Protein AF-A0A2D7A042-F1 (afdb_monomer_lite)

Radius of gyration: 30.58 Å; chains: 1; bounding box: 77×39×87 Å

Secondary structure (DSSP, 8-state):
---------HHHHHHHHHHHHHHHTTS-------EE-----SSS----EEHHHHHHHHHTT----------SHHHHHHHHHHHTT--TT-HHHHHHHHHHHHHH---HHHHHHHHHHTT----HHHHHHHHHHHTS-HHHHHHHHHTT--HHHHHHHTTS-HHHHHHHHHHGGGS---HHHHHHHHHHHHHHHHSTT--HHHHHHHHHHHHHHS-S-HHHHHHHHHHHHHHHH-HHHHHHHHHHHHHHHHT---TTEEEE--TT--S---EEEE--SSHHHHHHHHHHHHHTHHHHHHHHHH-

Sequence (303 aa):
MIQINDVITTQSLHFFDQLACLYKLDKNNSENIYIIPVIIFNNKKYSLYSKESIKKLKTNNHEVMLIKTCTSKRDIIQTFLNEKNIKNDNIYITIKCFKIFFSIINSQQDLMLLLSFFSLKNSIDQLHQLRKICKLDTPLLNYCENKKFSFKQLKQLTFIDKEIIKIYSKELYKFNFSARNFEEIINMSNDLLKRKHFSITQLIQLIKTIQSKTSHDQQMKTTQLKKSLFELSHPTLTKKNNQILSSIKELKISKKININWDKSLENKGINISMNASSIKDIQELIDNLKLNQKNLTNIINQT

Foldseek 3Di:
DDDDPDDDDPLNQVLQQLVVVVVCVVDPDDDRFRWDAWFFDDDPDGDIHGPVRVVVCVVVPGDTDRPDDPNDPLSVVVVVCVNVVPDLPQVLVLLVVLLSCVVSDPDPVSVLSSCVVSVHPSDPVVNVLSVLLNPQDPLVSVLCSVLVPDSVLSSVVSVADPLLSVLCSVCVVQADDRSVLVSLLRVLVRLLCVPPPDHPVNLNVLLVVLSVPDDSDRHSSSVVSSVVSVCSSCVPLVVLVVVLVVLVVVLPADPQWDKADDSVPPDAAIDIDGDDPDPVVVVSVVVSCVSCVVSRVVSSVSD

pLDDT: mean 79.6, std 21.81, range [22.88, 97.25]

Structure (mmCIF, N/CA/C/O backbone):
data_AF-A0A2D7A042-F1
#
_entry.id   AF-A0A2D7A042-F1
#
loop_
_atom_site.group_PDB
_atom_site.id
_atom_site.type_symbol
_atom_site.label_atom_id
_atom_site.label_alt_id
_atom_site.label_comp_id
_atom_site.label_asym_id
_atom_site.label_entity_id
_atom_site.label_seq_id
_atom_site.pdbx_PDB_ins_code
_atom_site.Cartn_x
_atom_site.Cartn_y
_atom_site.Cartn_z
_atom_site.occupancy
_atom_site.B_iso_or_equiv
_atom_site.auth_seq_id
_atom_site.auth_comp_id
_atom_site.auth_asym_id
_atom_site.auth_atom_id
_atom_site.pdbx_PDB_model_num
ATOM 1 N N . MET A 1 1 ? 50.198 -9.682 -36.443 1.00 26.25 1 MET A N 1
ATOM 2 C CA . MET A 1 1 ? 49.238 -8.935 -37.287 1.00 26.25 1 MET A CA 1
ATOM 3 C C . MET A 1 1 ? 47.991 -9.798 -37.421 1.00 26.25 1 MET A C 1
ATOM 5 O O . MET A 1 1 ? 48.057 -10.814 -38.092 1.00 26.25 1 MET A O 1
ATOM 9 N N . ILE A 1 2 ? 46.908 -9.482 -36.711 1.00 22.88 2 ILE A N 1
ATOM 10 C CA . ILE A 1 2 ? 45.634 -10.207 -36.850 1.00 22.88 2 ILE A CA 1
ATOM 11 C C . ILE A 1 2 ? 44.750 -9.352 -37.759 1.00 22.88 2 ILE A C 1
ATOM 13 O O . ILE A 1 2 ? 44.445 -8.210 -37.415 1.00 22.88 2 ILE A O 1
ATOM 17 N N . GLN A 1 3 ? 44.400 -9.871 -38.938 1.00 24.64 3 GLN A N 1
ATOM 18 C CA . GLN A 1 3 ? 43.399 -9.259 -39.811 1.00 24.64 3 GLN A CA 1
ATOM 19 C C . GLN A 1 3 ? 42.027 -9.407 -39.148 1.00 24.64 3 GLN A C 1
ATOM 21 O O . GLN A 1 3 ? 41.538 -10.514 -38.946 1.00 24.64 3 GLN A O 1
ATOM 26 N N . ILE A 1 4 ? 41.428 -8.277 -38.776 1.00 31.20 4 ILE A N 1
ATOM 27 C CA . ILE A 1 4 ? 40.070 -8.216 -38.237 1.00 31.20 4 ILE A CA 1
ATOM 28 C C . ILE A 1 4 ? 39.127 -8.075 -39.432 1.00 31.20 4 ILE A C 1
ATOM 30 O O . ILE A 1 4 ? 38.907 -6.967 -39.915 1.00 31.20 4 ILE A O 1
ATOM 34 N N . ASN A 1 5 ? 38.593 -9.197 -39.906 1.00 29.38 5 ASN A N 1
ATOM 35 C CA . ASN A 1 5 ? 37.512 -9.234 -40.885 1.00 29.38 5 ASN A CA 1
ATOM 36 C C . ASN A 1 5 ? 36.248 -9.727 -40.187 1.00 29.38 5 ASN A C 1
ATOM 38 O O . ASN A 1 5 ? 35.933 -10.902 -40.261 1.00 29.38 5 ASN A O 1
ATOM 42 N N . ASP A 1 6 ? 35.539 -8.826 -39.513 1.00 37.19 6 ASP A N 1
ATOM 43 C CA . ASP A 1 6 ? 34.126 -9.031 -39.200 1.00 37.19 6 ASP A CA 1
ATOM 44 C C . ASP A 1 6 ? 33.403 -7.687 -39.299 1.00 37.19 6 ASP A C 1
ATOM 46 O O . ASP A 1 6 ? 33.738 -6.705 -38.626 1.00 37.19 6 ASP A O 1
ATOM 50 N N . VAL A 1 7 ? 32.430 -7.630 -40.207 1.00 36.62 7 VAL A N 1
ATOM 51 C CA . VAL A 1 7 ? 31.658 -6.427 -40.514 1.00 36.62 7 VAL A CA 1
ATOM 52 C C . VAL A 1 7 ? 30.624 -6.219 -39.412 1.00 36.62 7 VAL A C 1
ATOM 54 O O . VAL A 1 7 ? 29.609 -6.909 -39.340 1.00 36.62 7 VAL A O 1
ATOM 57 N N . ILE A 1 8 ? 30.860 -5.227 -38.552 1.00 39.12 8 ILE A N 1
ATOM 58 C CA . ILE A 1 8 ? 29.826 -4.703 -37.656 1.00 39.12 8 ILE A CA 1
ATOM 59 C C . ILE A 1 8 ? 28.720 -4.114 -38.538 1.00 39.12 8 ILE A C 1
ATOM 61 O O . ILE A 1 8 ? 28.935 -3.125 -39.238 1.00 39.12 8 ILE A O 1
ATOM 65 N N . THR A 1 9 ? 27.532 -4.718 -38.516 1.00 42.78 9 THR A N 1
ATOM 66 C CA . THR A 1 9 ? 26.387 -4.208 -39.281 1.00 42.78 9 THR A CA 1
ATOM 67 C C . THR A 1 9 ? 25.932 -2.844 -38.746 1.00 42.78 9 THR A C 1
ATOM 69 O O . THR A 1 9 ? 26.028 -2.550 -37.551 1.00 42.78 9 THR A O 1
ATOM 72 N N . THR A 1 10 ? 25.385 -1.997 -39.618 1.00 39.69 10 THR A N 1
ATOM 73 C CA . THR A 1 10 ? 24.870 -0.654 -39.282 1.00 39.69 10 THR A CA 1
ATOM 74 C C . THR A 1 10 ? 23.807 -0.685 -38.176 1.00 39.69 10 THR A C 1
ATOM 76 O O . THR A 1 10 ? 23.709 0.240 -37.373 1.00 39.69 10 THR A O 1
ATOM 79 N N . GLN A 1 11 ? 23.048 -1.782 -38.074 1.00 39.78 11 GLN A N 1
ATOM 80 C CA . GLN A 1 11 ? 22.067 -2.003 -37.007 1.00 39.78 11 GLN A CA 1
ATOM 81 C C . GLN A 1 11 ? 22.717 -2.222 -35.633 1.00 39.78 11 GLN A C 1
ATOM 83 O O . GLN A 1 11 ? 22.164 -1.790 -34.621 1.00 39.78 11 GLN A O 1
ATOM 88 N N . SER A 1 12 ? 23.885 -2.868 -35.582 1.00 41.50 12 SER A N 1
ATOM 89 C CA . SER A 1 12 ? 24.656 -3.026 -34.347 1.00 41.50 12 SER A CA 1
ATOM 90 C C . SER A 1 12 ? 25.227 -1.686 -33.877 1.00 41.50 12 SER A C 1
ATOM 92 O O . SER A 1 12 ? 25.197 -1.410 -32.685 1.00 41.50 12 SER A O 1
ATOM 94 N N . LEU A 1 13 ? 25.668 -0.816 -34.795 1.00 42.78 13 LEU A N 1
ATOM 95 C CA . LEU A 1 13 ? 26.141 0.540 -34.472 1.00 42.78 13 LEU A CA 1
ATOM 96 C C . LEU A 1 13 ? 25.039 1.414 -33.852 1.00 42.78 13 LEU A C 1
ATOM 98 O O . LEU A 1 13 ? 25.250 1.985 -32.790 1.00 42.78 13 LEU A O 1
ATOM 102 N N . HIS A 1 14 ? 23.833 1.428 -34.425 1.00 45.66 14 HIS A N 1
ATOM 103 C CA . HIS A 1 14 ? 22.702 2.169 -33.846 1.00 45.66 14 HIS A CA 1
ATOM 104 C C . HIS A 1 14 ? 22.299 1.647 -32.450 1.00 45.66 14 HIS A C 1
ATOM 106 O O . HIS A 1 14 ? 21.921 2.413 -31.565 1.00 45.66 14 HIS A O 1
ATOM 112 N N . PHE A 1 15 ? 22.398 0.332 -32.223 1.00 47.53 15 PHE A N 1
ATOM 113 C CA . PHE A 1 15 ? 22.201 -0.282 -30.905 1.00 47.53 15 PHE A CA 1
ATOM 114 C C . PHE A 1 15 ? 23.259 0.194 -29.890 1.00 47.53 15 PHE A C 1
ATOM 116 O O . PHE A 1 15 ? 22.923 0.492 -28.742 1.00 47.53 15 PHE A O 1
ATOM 123 N N . PHE A 1 16 ? 24.521 0.326 -30.316 1.00 49.75 16 PHE A N 1
ATOM 124 C CA . PHE A 1 16 ? 25.602 0.889 -29.502 1.00 49.75 16 PHE A CA 1
ATOM 125 C C . PHE A 1 16 ? 25.391 2.368 -29.170 1.00 49.75 16 PHE A C 1
ATOM 127 O O . PHE A 1 16 ? 25.656 2.760 -28.038 1.00 49.75 16 PHE A O 1
ATOM 134 N N . ASP A 1 17 ? 24.852 3.169 -30.088 1.00 46.59 17 ASP A N 1
ATOM 135 C CA . ASP A 1 17 ? 24.555 4.590 -29.849 1.00 46.59 17 ASP A CA 1
ATOM 136 C C . ASP A 1 17 ? 23.503 4.760 -28.752 1.00 46.59 17 ASP A C 1
ATOM 138 O O . ASP A 1 17 ? 23.654 5.564 -27.828 1.00 46.59 17 ASP A O 1
ATOM 142 N N . GLN A 1 18 ? 22.469 3.919 -28.796 1.00 50.72 18 GLN A N 1
ATOM 143 C CA . GLN A 1 18 ? 21.422 3.896 -27.783 1.00 50.72 18 GLN A CA 1
ATOM 144 C C . GLN A 1 18 ? 21.931 3.375 -26.431 1.00 50.72 18 GLN A C 1
ATOM 146 O O . GLN A 1 18 ? 21.510 3.889 -25.394 1.00 50.72 18 GLN A O 1
ATOM 151 N N . LEU A 1 19 ? 22.862 2.409 -26.419 1.00 50.41 19 LEU A N 1
ATOM 152 C CA . LEU A 1 19 ? 23.535 1.957 -25.196 1.00 50.41 19 LEU A CA 1
ATOM 153 C C . LEU A 1 19 ? 24.532 2.996 -24.643 1.00 50.41 19 LEU A C 1
ATOM 155 O O . LEU A 1 19 ? 24.680 3.124 -23.429 1.00 50.41 19 LEU A O 1
ATOM 159 N N . ALA A 1 20 ? 25.203 3.767 -25.498 1.00 47.44 20 ALA A N 1
ATOM 160 C CA . ALA A 1 20 ? 26.167 4.794 -25.106 1.00 47.44 20 ALA A CA 1
ATOM 161 C C . ALA A 1 20 ? 25.497 5.996 -24.422 1.00 47.44 20 ALA A C 1
ATOM 163 O O . ALA A 1 20 ? 26.027 6.526 -23.442 1.00 47.44 20 ALA A O 1
ATOM 164 N N . CYS A 1 21 ? 24.286 6.369 -24.852 1.00 43.72 21 CYS A N 1
ATOM 165 C CA . CYS A 1 21 ? 23.444 7.340 -24.144 1.00 43.72 21 CYS A CA 1
ATOM 166 C C . CYS A 1 21 ? 23.184 6.954 -22.674 1.00 43.72 21 CYS A C 1
ATOM 168 O O . CYS A 1 21 ? 22.997 7.832 -21.833 1.00 43.72 21 CYS A O 1
ATOM 170 N N . LEU A 1 22 ? 23.234 5.664 -22.331 1.00 45.00 22 LEU A N 1
ATOM 171 C CA . LEU A 1 22 ? 23.023 5.167 -20.966 1.00 45.00 22 LEU A CA 1
ATOM 172 C C . LEU A 1 22 ? 24.194 5.455 -20.038 1.00 45.00 22 LEU A C 1
ATOM 174 O O . LEU A 1 22 ? 23.993 5.640 -18.842 1.00 45.00 22 LEU A O 1
ATOM 178 N N . TYR A 1 23 ? 25.410 5.512 -20.582 1.00 44.06 23 TYR A N 1
ATOM 179 C CA . TYR A 1 23 ? 26.611 5.852 -19.820 1.00 44.06 23 TYR A CA 1
ATOM 180 C C . TYR A 1 23 ? 26.618 7.323 -19.381 1.00 44.06 23 TYR A C 1
ATOM 182 O O . TYR A 1 23 ? 27.239 7.660 -18.376 1.00 44.06 23 TYR A O 1
ATOM 190 N N . LYS A 1 24 ? 25.899 8.192 -20.106 1.00 40.34 24 LYS A N 1
ATOM 191 C CA . LYS A 1 24 ? 25.771 9.623 -19.792 1.00 40.34 24 LYS A CA 1
ATOM 192 C C . LYS A 1 24 ? 24.722 9.937 -18.726 1.00 40.34 24 LYS A C 1
ATOM 194 O O . LYS A 1 24 ? 24.796 10.993 -18.113 1.00 40.34 24 LYS A O 1
ATOM 199 N N . LEU A 1 25 ? 23.771 9.039 -18.460 1.00 37.03 25 LEU A N 1
ATOM 200 C CA . LEU A 1 25 ? 22.719 9.279 -17.461 1.00 37.03 25 LEU A CA 1
ATOM 201 C C . LEU A 1 25 ? 23.217 9.247 -16.005 1.00 37.03 25 LEU A C 1
ATOM 203 O O . LEU A 1 25 ? 22.451 9.596 -15.113 1.00 37.03 25 LEU A O 1
ATOM 207 N N . ASP A 1 26 ? 24.483 8.889 -15.768 1.00 36.19 26 ASP A N 1
ATOM 208 C CA . ASP A 1 26 ? 25.103 8.884 -14.433 1.00 36.19 26 ASP A CA 1
ATOM 209 C C . ASP A 1 26 ? 26.173 9.981 -14.248 1.00 36.19 26 ASP A C 1
ATOM 211 O O . ASP A 1 26 ? 26.771 10.107 -13.181 1.00 36.19 26 ASP A O 1
ATOM 215 N N . LYS A 1 27 ? 26.433 10.811 -15.273 1.00 34.56 27 LYS A N 1
ATOM 216 C CA . LYS A 1 27 ? 27.323 11.978 -15.166 1.00 34.56 27 LYS A CA 1
ATOM 217 C C . LYS A 1 27 ? 26.835 13.123 -16.048 1.00 34.56 27 LYS A C 1
ATOM 219 O O . LYS A 1 27 ? 26.900 13.043 -17.270 1.00 34.56 27 LYS A O 1
ATOM 224 N N . ASN A 1 28 ? 26.435 14.222 -15.409 1.00 36.62 28 ASN A N 1
ATOM 225 C CA . ASN A 1 28 ? 26.369 15.538 -16.039 1.00 36.62 28 ASN A CA 1
ATOM 226 C C . ASN A 1 28 ? 27.728 15.839 -16.687 1.00 36.62 28 ASN A C 1
ATOM 228 O O . ASN A 1 28 ? 28.678 16.121 -15.964 1.00 36.62 28 ASN A O 1
ATOM 232 N N . ASN A 1 29 ? 27.833 15.692 -18.011 1.00 33.50 29 ASN A N 1
ATOM 233 C CA . ASN A 1 29 ? 28.616 16.540 -18.911 1.00 33.50 29 ASN A CA 1
ATOM 234 C C . ASN A 1 29 ? 28.493 16.075 -20.373 1.00 33.50 29 ASN A C 1
ATOM 236 O O . ASN A 1 29 ? 28.229 14.915 -20.688 1.00 33.50 29 ASN A O 1
ATOM 240 N N . SER A 1 30 ? 28.629 17.067 -21.243 1.00 37.28 30 SER A N 1
ATOM 241 C CA . SER A 1 30 ? 28.483 17.090 -22.694 1.00 37.28 30 SER A CA 1
ATOM 242 C C . SER A 1 30 ? 29.477 16.210 -23.468 1.00 37.28 30 SER A C 1
ATOM 244 O O . SER A 1 30 ? 30.462 15.728 -22.926 1.00 37.28 30 SER A O 1
ATOM 246 N N . GLU A 1 31 ? 29.192 16.094 -24.772 1.00 36.12 31 GLU A N 1
ATOM 247 C CA . GLU A 1 31 ? 29.977 15.505 -25.877 1.00 36.12 31 GLU A CA 1
ATOM 248 C C . GLU A 1 31 ? 29.636 14.064 -26.273 1.00 36.12 31 GLU A C 1
ATOM 250 O O . GLU A 1 31 ? 29.681 13.115 -25.493 1.00 36.12 31 GLU A O 1
ATOM 255 N N . ASN A 1 32 ? 29.161 13.925 -27.516 1.00 33.38 32 ASN A N 1
ATOM 256 C CA . ASN A 1 32 ? 28.742 12.685 -28.168 1.00 33.38 32 ASN A CA 1
ATOM 257 C C . ASN A 1 32 ? 29.929 11.743 -28.340 1.00 33.38 32 ASN A C 1
ATOM 259 O O . ASN A 1 32 ? 30.871 12.053 -29.051 1.00 33.38 32 ASN A O 1
ATOM 263 N N . ILE A 1 33 ? 29.858 10.593 -27.675 1.00 33.38 33 ILE A N 1
ATOM 264 C CA . ILE A 1 33 ? 30.936 9.616 -27.595 1.00 33.38 33 ILE A CA 1
ATOM 265 C C . ILE A 1 33 ? 30.313 8.241 -27.875 1.00 33.38 33 ILE A C 1
ATOM 267 O O . ILE A 1 33 ? 29.506 7.739 -27.095 1.00 33.38 33 ILE A O 1
ATOM 271 N N . TYR A 1 34 ? 30.673 7.658 -29.017 1.00 34.12 34 TYR A N 1
ATOM 272 C CA . TYR A 1 34 ? 30.182 6.376 -29.539 1.00 34.12 34 TYR A CA 1
ATOM 273 C C . TYR A 1 34 ? 30.877 5.188 -28.854 1.00 34.12 34 TYR A C 1
ATOM 275 O O . TYR A 1 34 ? 32.026 4.914 -29.191 1.00 34.12 34 TYR A O 1
ATOM 283 N N . ILE A 1 35 ? 30.243 4.474 -27.916 1.00 35.03 35 ILE A N 1
ATOM 284 C CA . ILE A 1 35 ? 30.867 3.342 -27.190 1.00 35.03 35 ILE A CA 1
ATOM 285 C C . ILE A 1 35 ? 30.900 2.076 -28.064 1.00 35.03 35 ILE A C 1
ATOM 287 O O . ILE A 1 35 ? 29.856 1.536 -28.408 1.00 35.03 35 ILE A O 1
ATOM 291 N N . ILE A 1 36 ? 32.098 1.574 -28.384 1.00 39.78 36 ILE A N 1
ATOM 292 C CA . ILE A 1 36 ? 32.328 0.242 -28.972 1.00 39.78 36 ILE A CA 1
ATOM 293 C C . ILE A 1 36 ? 33.134 -0.535 -27.930 1.00 39.78 36 ILE A C 1
ATOM 295 O O . ILE A 1 36 ? 34.203 -0.056 -27.559 1.00 39.78 36 ILE A O 1
ATOM 299 N N . PRO A 1 37 ? 32.703 -1.715 -27.456 1.00 41.75 37 PRO A N 1
ATOM 300 C CA . PRO A 1 37 ? 33.484 -2.467 -26.490 1.00 41.75 37 PRO A CA 1
ATOM 301 C C . PRO A 1 37 ? 34.841 -2.818 -27.104 1.00 41.75 37 PRO A C 1
ATOM 303 O O . PRO A 1 37 ? 34.947 -3.626 -28.023 1.00 41.75 37 PRO A O 1
ATOM 306 N N . VAL A 1 38 ? 35.885 -2.179 -26.594 1.00 45.00 38 VAL A N 1
ATOM 307 C CA . VAL A 1 38 ? 37.275 -2.524 -26.854 1.00 45.00 38 VAL A CA 1
ATOM 308 C C . VAL A 1 38 ? 37.938 -2.624 -25.502 1.00 45.00 38 VAL A C 1
ATOM 310 O O . VAL A 1 38 ? 37.847 -1.704 -24.698 1.00 45.00 38 VAL A O 1
ATOM 313 N N . ILE A 1 39 ? 38.553 -3.770 -25.246 1.00 43.03 39 ILE A N 1
ATOM 314 C CA . ILE A 1 39 ? 39.238 -4.055 -23.992 1.00 43.03 39 ILE A CA 1
ATOM 315 C C . ILE A 1 39 ? 40.707 -3.648 -24.173 1.00 43.03 39 ILE A C 1
ATOM 317 O O . ILE A 1 39 ? 41.273 -3.832 -25.247 1.00 43.03 39 ILE A O 1
ATOM 321 N N . ILE A 1 40 ? 41.319 -3.032 -23.162 1.00 39.34 40 ILE A N 1
ATOM 322 C CA . ILE A 1 40 ? 42.734 -2.631 -23.196 1.00 39.34 40 ILE A CA 1
ATOM 323 C C . ILE A 1 40 ? 43.429 -3.236 -21.989 1.00 39.34 40 ILE A C 1
ATOM 325 O O . ILE A 1 40 ? 42.920 -3.155 -20.872 1.00 39.34 40 ILE A O 1
ATOM 329 N N . PHE A 1 41 ? 44.589 -3.847 -22.220 1.00 33.12 41 PHE A N 1
ATOM 330 C CA . PHE A 1 41 ? 45.385 -4.479 -21.182 1.00 33.12 41 PHE A CA 1
ATOM 331 C C . PHE A 1 41 ? 46.541 -3.559 -20.786 1.00 33.12 41 PHE A C 1
ATOM 333 O O . PHE A 1 41 ? 47.564 -3.503 -21.455 1.00 33.12 41 PHE A O 1
ATOM 340 N N . ASN A 1 42 ? 46.377 -2.834 -19.681 1.00 34.47 42 ASN A N 1
ATOM 341 C CA . ASN A 1 42 ? 47.498 -2.485 -18.813 1.00 34.47 42 ASN A CA 1
ATOM 342 C C . ASN A 1 42 ? 46.947 -2.170 -17.412 1.00 34.47 42 ASN A C 1
ATOM 344 O O . ASN A 1 42 ? 46.114 -1.282 -17.257 1.00 34.47 42 ASN A O 1
ATOM 348 N N . ASN A 1 43 ? 47.378 -2.928 -16.397 1.00 36.19 43 ASN A N 1
ATOM 349 C CA . ASN A 1 43 ? 46.994 -2.821 -14.973 1.00 36.19 43 ASN A CA 1
ATOM 350 C C . ASN A 1 43 ? 45.624 -3.382 -14.519 1.00 36.19 43 ASN A C 1
ATOM 352 O O . ASN A 1 43 ? 44.937 -2.756 -13.711 1.00 36.19 43 ASN A O 1
ATOM 356 N N . LYS A 1 44 ? 45.258 -4.607 -14.937 1.00 36.91 44 LYS A N 1
ATOM 357 C CA . LYS A 1 44 ? 44.206 -5.454 -14.305 1.00 36.91 44 LYS A CA 1
ATOM 358 C C . LYS A 1 44 ? 42.824 -4.791 -14.078 1.00 36.91 44 LYS A C 1
ATOM 360 O O . LYS A 1 44 ? 42.061 -5.247 -13.227 1.00 36.91 44 LYS A O 1
ATOM 365 N N . LYS A 1 45 ? 42.4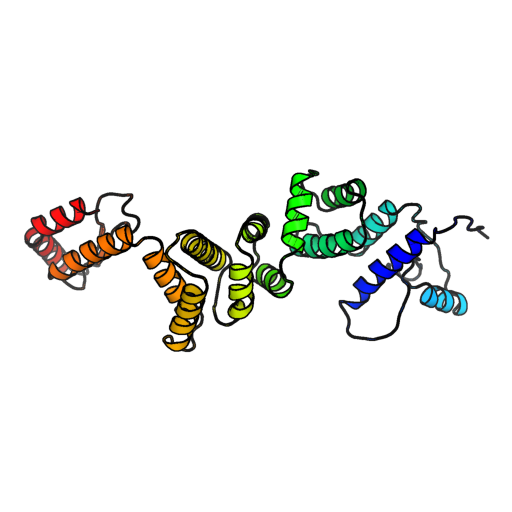72 -3.740 -14.824 1.00 39.25 45 LYS A N 1
ATOM 366 C CA . LYS A 1 45 ? 41.147 -3.097 -14.789 1.00 39.25 45 LYS A CA 1
ATOM 367 C C . LYS A 1 45 ? 40.501 -3.128 -16.170 1.00 39.25 45 LYS A C 1
ATOM 369 O O . LYS A 1 45 ? 41.171 -2.924 -17.175 1.00 39.25 45 LYS A O 1
ATOM 374 N N . TYR A 1 46 ? 39.197 -3.393 -16.185 1.00 48.75 46 TYR A N 1
ATOM 375 C CA . TYR A 1 46 ? 38.356 -3.480 -17.377 1.00 48.75 46 TYR A CA 1
ATOM 376 C C . TYR A 1 46 ? 37.664 -2.130 -17.617 1.00 48.75 46 TYR A C 1
ATOM 378 O O . TYR A 1 46 ? 37.143 -1.541 -16.668 1.00 48.75 46 TYR A O 1
ATOM 386 N N . SER A 1 47 ? 37.639 -1.644 -18.859 1.00 46.16 47 SER A N 1
ATOM 387 C CA . SER A 1 47 ? 36.958 -0.393 -19.220 1.00 46.16 47 SER A CA 1
ATOM 388 C C . SER A 1 47 ? 36.391 -0.443 -20.641 1.00 46.16 47 SER A C 1
ATOM 390 O O . SER A 1 47 ? 37.084 -0.848 -21.572 1.00 46.16 47 SER A O 1
ATOM 392 N N . LEU A 1 48 ? 35.140 0.003 -20.811 1.00 50.16 48 LEU A N 1
ATOM 393 C CA . LEU A 1 48 ? 34.538 0.303 -22.115 1.00 50.16 48 LEU A CA 1
ATOM 394 C C . LEU A 1 48 ? 35.084 1.610 -22.684 1.00 50.16 48 LEU A C 1
ATOM 396 O O . LEU A 1 48 ? 35.111 2.633 -21.997 1.00 50.16 48 LEU A O 1
ATOM 400 N N . TYR A 1 49 ? 35.436 1.597 -23.967 1.00 50.78 49 TYR A N 1
ATOM 401 C CA . TYR A 1 49 ? 35.916 2.773 -24.682 1.00 50.78 49 TYR A CA 1
ATOM 402 C C . TYR A 1 49 ? 34.995 3.147 -25.835 1.00 50.78 49 TYR A C 1
ATOM 404 O O . TYR A 1 49 ? 34.201 2.357 -26.334 1.00 50.78 49 TYR A O 1
ATOM 412 N N . SER A 1 50 ? 35.101 4.392 -26.273 1.00 51.81 50 SER A N 1
ATOM 413 C CA . SER A 1 50 ? 34.448 4.841 -27.492 1.00 51.81 50 SER A CA 1
ATOM 414 C C . SER A 1 50 ? 35.315 4.660 -28.726 1.00 51.81 50 SER A C 1
ATOM 416 O O . SER A 1 50 ? 36.536 4.580 -28.605 1.00 51.81 50 SER A O 1
ATOM 418 N N . LYS A 1 51 ? 34.718 4.670 -29.926 1.00 48.75 51 LYS A N 1
ATOM 419 C CA . LYS A 1 51 ? 35.442 4.649 -31.212 1.00 48.75 51 LYS A CA 1
ATOM 420 C C . LYS A 1 51 ? 36.515 5.741 -31.285 1.00 48.75 51 LYS A C 1
ATOM 422 O O . LYS A 1 51 ? 37.602 5.508 -31.810 1.00 48.75 51 LYS A O 1
ATOM 427 N N . GLU A 1 52 ? 36.235 6.916 -30.730 1.00 50.12 52 GLU A N 1
ATOM 428 C CA . GLU A 1 52 ? 37.176 8.039 -30.670 1.00 50.12 52 GLU A CA 1
ATOM 429 C C . GLU A 1 52 ? 38.251 7.842 -29.601 1.00 50.12 52 GLU A C 1
ATOM 431 O O . GLU A 1 52 ? 39.426 8.107 -29.850 1.00 50.12 52 GLU A O 1
ATOM 436 N N . SER A 1 53 ? 37.881 7.300 -28.440 1.00 51.34 53 SER A N 1
ATOM 437 C CA . SER A 1 53 ? 38.834 6.921 -27.395 1.00 51.34 53 SER A CA 1
ATOM 438 C C . SER A 1 53 ? 39.810 5.858 -27.905 1.00 51.34 53 SER A C 1
ATOM 440 O O . SER A 1 53 ? 40.999 5.957 -27.640 1.00 51.34 53 SER A O 1
ATOM 442 N N . ILE A 1 54 ? 39.345 4.898 -28.710 1.00 54.00 54 ILE A N 1
ATOM 443 C CA . ILE A 1 54 ? 40.181 3.866 -29.341 1.00 54.00 54 ILE A CA 1
ATOM 444 C C . ILE A 1 54 ? 41.168 4.484 -30.336 1.00 54.00 54 ILE A C 1
ATOM 446 O O . ILE A 1 54 ? 42.330 4.082 -30.362 1.00 54.00 54 ILE A O 1
ATOM 450 N N . LYS A 1 55 ? 40.747 5.481 -31.131 1.00 54.69 55 LYS A N 1
ATOM 451 C CA . LYS A 1 55 ? 41.664 6.228 -32.010 1.00 54.69 55 LYS A CA 1
ATOM 452 C C . LYS A 1 55 ? 42.753 6.939 -31.198 1.00 54.69 55 LYS A C 1
ATOM 454 O O . LYS A 1 55 ? 43.920 6.798 -31.539 1.00 54.69 55 LYS A O 1
ATOM 459 N N . LYS A 1 56 ? 42.384 7.613 -30.099 1.00 52.88 56 LYS A N 1
ATOM 460 C CA . LYS A 1 56 ? 43.332 8.276 -29.178 1.00 52.88 56 LYS A CA 1
ATOM 461 C C . LYS A 1 56 ? 44.263 7.292 -28.447 1.00 52.88 56 LYS A C 1
ATOM 463 O O . LYS A 1 56 ? 45.404 7.617 -28.146 1.00 52.88 56 LYS A O 1
ATOM 468 N N . LEU A 1 57 ? 43.798 6.076 -28.165 1.00 53.78 57 LEU A N 1
ATOM 469 C CA . LEU A 1 57 ? 44.603 5.033 -27.517 1.00 53.78 57 LEU A CA 1
ATOM 470 C C . LEU A 1 57 ? 45.613 4.412 -28.490 1.00 53.78 57 LEU A C 1
ATOM 472 O O . LEU A 1 57 ? 46.751 4.161 -28.099 1.00 53.78 57 LEU A O 1
ATOM 476 N N . LYS A 1 58 ? 45.239 4.261 -29.769 1.00 53.81 58 LYS A N 1
ATOM 477 C CA . LYS A 1 58 ? 46.160 3.854 -30.843 1.00 53.81 58 LYS A CA 1
ATOM 478 C C . LYS A 1 58 ? 47.248 4.895 -31.119 1.00 53.81 58 LYS A C 1
ATOM 480 O O . LYS A 1 58 ? 48.369 4.506 -31.413 1.00 53.81 58 LYS A O 1
ATOM 485 N N . THR A 1 59 ? 46.944 6.193 -31.015 1.00 55.62 59 THR A N 1
ATOM 486 C CA . THR A 1 59 ? 47.948 7.259 -31.207 1.00 55.62 59 THR A CA 1
ATOM 487 C C . THR A 1 59 ? 48.964 7.344 -30.068 1.00 55.62 59 THR A C 1
ATOM 489 O O . THR A 1 59 ? 50.064 7.832 -30.284 1.00 55.62 59 THR A O 1
ATOM 492 N N . ASN A 1 60 ? 48.626 6.839 -28.878 1.00 52.66 60 ASN A N 1
ATOM 493 C CA . ASN A 1 60 ? 49.490 6.879 -27.694 1.00 52.66 60 ASN A CA 1
ATOM 494 C C . ASN A 1 60 ? 50.304 5.583 -27.482 1.00 52.66 60 ASN A C 1
ATOM 496 O O . ASN A 1 60 ? 50.765 5.338 -26.371 1.00 52.66 60 ASN A O 1
ATOM 500 N N . ASN A 1 61 ? 50.469 4.736 -28.509 1.00 53.50 61 ASN A N 1
ATOM 501 C CA . ASN A 1 61 ? 51.192 3.453 -28.433 1.00 53.50 61 ASN A CA 1
ATOM 502 C C . ASN A 1 61 ? 50.706 2.493 -27.326 1.00 53.50 61 ASN A C 1
ATOM 504 O O . ASN A 1 61 ? 51.460 1.641 -26.859 1.00 53.50 61 ASN A O 1
ATOM 508 N N . HIS A 1 62 ? 49.441 2.579 -26.907 1.00 48.69 62 HIS A N 1
ATOM 509 C CA . HIS A 1 62 ? 48.879 1.557 -26.028 1.00 48.69 62 HIS A CA 1
ATOM 510 C C . HIS A 1 62 ? 48.551 0.299 -26.837 1.00 48.69 62 HIS A C 1
ATOM 512 O O . HIS A 1 62 ? 47.850 0.370 -27.849 1.00 48.69 62 HIS A O 1
ATOM 518 N N . GLU A 1 63 ? 49.022 -0.863 -26.380 1.00 42.69 63 GLU A N 1
ATOM 519 C CA . GLU A 1 63 ? 48.605 -2.149 -26.934 1.00 42.69 63 GLU A CA 1
ATOM 520 C C . GLU A 1 63 ? 47.117 -2.375 -26.647 1.00 42.69 63 GLU A C 1
ATOM 522 O O . GLU A 1 63 ? 46.673 -2.546 -25.510 1.00 42.69 63 GLU A O 1
ATOM 527 N N . VAL A 1 64 ? 46.318 -2.337 -27.709 1.00 45.72 64 VAL A N 1
ATOM 528 C CA . VAL A 1 64 ? 44.878 -2.575 -27.653 1.00 45.72 64 VAL A CA 1
ATOM 529 C C . VAL A 1 64 ? 44.623 -4.003 -28.122 1.00 45.72 64 VAL A C 1
ATOM 531 O O . VAL A 1 64 ? 44.733 -4.293 -29.313 1.00 45.72 64 VAL A O 1
ATOM 534 N N . MET A 1 65 ? 44.265 -4.895 -27.197 1.00 40.59 65 MET A N 1
ATOM 535 C CA . MET A 1 65 ? 43.891 -6.272 -27.517 1.00 40.59 65 MET A CA 1
ATOM 536 C C . MET A 1 65 ? 42.370 -6.404 -27.534 1.00 40.59 65 MET A C 1
ATOM 538 O O . MET A 1 65 ? 41.705 -6.274 -26.510 1.00 40.59 65 MET A O 1
ATOM 542 N N . LEU A 1 66 ? 41.795 -6.700 -28.698 1.00 47.53 66 LEU A N 1
ATOM 543 C CA . LEU A 1 66 ? 40.364 -6.965 -28.800 1.00 47.53 66 LEU A CA 1
ATOM 544 C C . LEU A 1 66 ? 40.064 -8.350 -28.200 1.00 47.53 66 LEU A C 1
ATOM 546 O O . LEU A 1 66 ? 40.191 -9.361 -28.877 1.00 47.53 66 LEU A O 1
ATOM 550 N N . ILE A 1 67 ? 39.714 -8.402 -26.911 1.00 44.72 67 ILE A N 1
ATOM 551 C CA . ILE A 1 67 ? 39.553 -9.679 -26.186 1.00 44.72 67 ILE A CA 1
ATOM 552 C C . ILE A 1 67 ? 38.269 -10.423 -26.592 1.00 44.72 67 ILE A C 1
ATOM 554 O O . ILE A 1 67 ? 38.206 -11.645 -26.470 1.00 44.72 67 ILE A O 1
ATOM 558 N N . LYS A 1 68 ? 37.237 -9.729 -27.094 1.00 48.72 68 LYS A N 1
ATOM 559 C CA . LYS A 1 68 ? 35.996 -10.389 -27.515 1.00 48.72 68 LYS A CA 1
ATOM 560 C C . LYS A 1 68 ? 35.302 -9.643 -28.650 1.00 48.72 68 LYS A C 1
ATOM 562 O O . LYS A 1 68 ? 34.818 -8.528 -28.458 1.00 48.72 68 LYS A O 1
ATOM 567 N N . THR A 1 69 ? 35.216 -10.268 -29.821 1.00 51.78 69 THR A N 1
ATOM 568 C 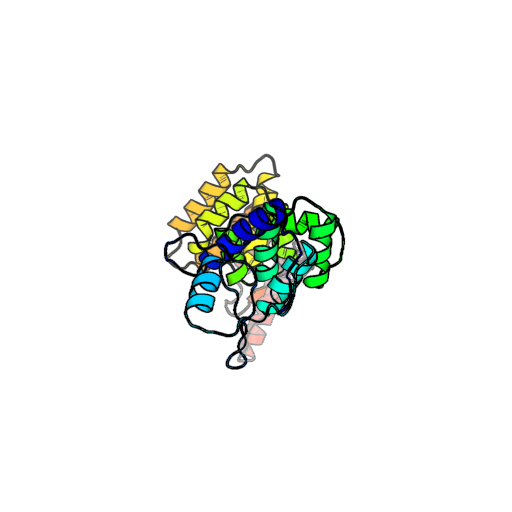CA . THR A 1 69 ? 34.268 -9.858 -30.857 1.00 51.78 69 THR A CA 1
ATOM 569 C C . THR A 1 69 ? 32.864 -10.211 -30.372 1.00 51.78 69 THR A C 1
ATOM 571 O O . THR A 1 69 ? 32.547 -11.366 -30.099 1.00 51.78 69 THR A O 1
ATOM 574 N N . CYS A 1 70 ? 32.013 -9.203 -30.194 1.00 57.25 70 CYS A N 1
ATOM 575 C CA . CYS A 1 70 ? 30.588 -9.449 -30.012 1.00 57.25 70 CYS A CA 1
ATOM 576 C C . CYS A 1 70 ? 29.984 -9.629 -31.405 1.00 57.25 70 CYS A C 1
ATOM 578 O O . CYS A 1 70 ? 29.797 -8.648 -32.122 1.00 57.25 70 CYS A O 1
ATOM 580 N N . THR A 1 71 ? 29.731 -10.873 -31.803 1.00 56.47 71 THR A N 1
ATOM 581 C CA . THR A 1 71 ? 29.201 -11.203 -33.136 1.00 56.47 71 THR A CA 1
ATOM 582 C C . THR A 1 71 ? 27.675 -11.131 -33.180 1.00 56.47 71 THR A C 1
ATOM 584 O O . THR A 1 71 ? 27.088 -11.033 -34.255 1.00 56.47 71 THR A O 1
ATOM 587 N N . SER A 1 72 ? 27.016 -11.102 -32.017 1.00 64.38 72 SER A N 1
ATOM 588 C CA . SER A 1 72 ? 25.561 -10.998 -31.902 1.00 64.38 72 SER A CA 1
ATOM 589 C C . SER A 1 72 ? 25.106 -9.923 -30.906 1.00 64.38 72 SER A C 1
ATOM 591 O O . SER A 1 72 ? 25.815 -9.568 -29.962 1.00 64.38 72 SER A O 1
ATOM 593 N N . LYS A 1 73 ? 23.861 -9.436 -31.061 1.00 65.56 73 LYS A N 1
ATOM 594 C CA . LYS A 1 73 ? 23.201 -8.555 -30.071 1.00 65.56 73 LYS A CA 1
ATOM 595 C C . LYS A 1 73 ? 23.202 -9.174 -28.669 1.00 65.56 73 LYS A C 1
ATOM 597 O O . LYS A 1 73 ? 23.385 -8.467 -27.681 1.00 65.56 73 LYS A O 1
ATOM 602 N N . ARG A 1 74 ? 23.057 -10.499 -28.594 1.00 67.38 74 ARG A N 1
ATOM 603 C CA . ARG A 1 74 ? 23.126 -11.282 -27.357 1.00 67.38 74 ARG A CA 1
ATOM 604 C C . ARG A 1 74 ? 24.481 -11.144 -26.661 1.00 67.38 74 ARG A C 1
ATOM 606 O O . ARG A 1 74 ? 24.501 -10.903 -25.456 1.00 67.38 74 ARG A O 1
ATOM 613 N N . ASP A 1 75 ? 25.587 -11.236 -27.398 1.00 65.94 75 ASP A N 1
ATOM 614 C CA . ASP A 1 75 ? 26.934 -11.106 -26.823 1.00 65.94 75 ASP A CA 1
ATOM 615 C C . ASP A 1 75 ? 27.176 -9.714 -26.250 1.00 65.94 75 ASP A C 1
ATOM 617 O O . ASP A 1 75 ? 27.799 -9.578 -25.196 1.00 65.94 75 ASP A O 1
ATOM 621 N N . ILE A 1 76 ? 26.639 -8.683 -26.908 1.00 68.38 76 ILE A N 1
ATOM 622 C CA . ILE A 1 76 ? 26.739 -7.296 -26.443 1.00 68.38 76 ILE A CA 1
ATOM 623 C C . ILE A 1 76 ? 25.990 -7.130 -25.121 1.00 68.38 76 ILE A C 1
ATOM 625 O O . ILE A 1 76 ? 26.549 -6.618 -24.152 1.00 68.38 76 ILE A O 1
ATOM 629 N N . ILE A 1 77 ? 24.742 -7.600 -25.067 1.00 69.50 77 ILE A N 1
ATOM 630 C CA . ILE A 1 77 ? 23.905 -7.556 -23.863 1.00 69.50 77 ILE A CA 1
ATOM 631 C C . ILE A 1 77 ? 24.597 -8.283 -22.706 1.00 69.50 77 ILE A C 1
ATOM 633 O O . ILE A 1 77 ? 24.724 -7.730 -21.617 1.00 69.50 77 ILE A O 1
ATOM 637 N N . GLN A 1 78 ? 25.083 -9.501 -22.944 1.00 69.94 78 GLN A N 1
ATOM 638 C CA . GLN A 1 78 ? 25.739 -10.302 -21.914 1.00 69.94 78 GLN A CA 1
ATOM 639 C C . GLN A 1 78 ? 27.040 -9.651 -21.429 1.00 69.94 78 GLN A C 1
ATOM 641 O O . GLN A 1 78 ? 27.314 -9.638 -20.232 1.00 69.94 78 GLN A O 1
ATOM 646 N N . THR A 1 79 ? 27.823 -9.069 -22.339 1.00 69.38 79 THR A N 1
ATOM 647 C CA . THR A 1 79 ? 29.062 -8.358 -21.995 1.00 69.38 79 THR A CA 1
ATOM 648 C C . THR A 1 79 ? 28.771 -7.118 -21.150 1.00 69.38 79 THR A C 1
ATOM 650 O O . THR A 1 79 ? 29.391 -6.948 -20.103 1.00 69.38 79 THR A O 1
ATOM 653 N N . PHE A 1 80 ? 27.776 -6.310 -21.538 1.00 70.81 80 PHE A N 1
ATOM 654 C CA . PHE A 1 80 ? 27.339 -5.138 -20.773 1.00 70.81 80 PHE A CA 1
ATOM 655 C C . PHE A 1 80 ? 26.916 -5.510 -19.348 1.00 70.81 80 PHE A C 1
ATOM 657 O O . PHE A 1 80 ? 27.318 -4.867 -18.376 1.00 70.81 80 PHE A O 1
ATOM 664 N N . LEU A 1 81 ? 26.109 -6.563 -19.217 1.00 69.75 81 LEU A N 1
ATOM 665 C CA . LEU A 1 81 ? 25.587 -6.981 -17.924 1.00 69.75 81 LEU A CA 1
ATOM 666 C C . LEU A 1 81 ? 26.681 -7.572 -17.014 1.00 69.75 81 LEU A C 1
ATOM 668 O O . LEU A 1 81 ? 26.689 -7.290 -15.814 1.00 69.75 81 LEU A O 1
ATOM 672 N N . ASN A 1 82 ? 27.632 -8.323 -17.583 1.00 70.25 82 ASN A N 1
ATOM 673 C CA . ASN A 1 82 ? 28.780 -8.873 -16.857 1.00 70.25 82 ASN A CA 1
ATOM 674 C C . ASN A 1 82 ? 29.736 -7.780 -16.354 1.00 70.25 82 ASN A C 1
ATOM 676 O O . ASN A 1 82 ? 30.204 -7.845 -15.221 1.00 70.25 82 ASN A O 1
ATOM 680 N N . GLU A 1 83 ? 30.025 -6.763 -17.170 1.00 66.69 83 GLU A N 1
ATOM 681 C CA . GLU A 1 83 ? 30.952 -5.688 -16.796 1.00 66.69 83 GLU A CA 1
ATOM 682 C C . GLU A 1 83 ? 30.411 -4.817 -15.667 1.00 66.69 83 GLU A C 1
ATOM 684 O O . GLU A 1 83 ? 31.138 -4.461 -14.739 1.00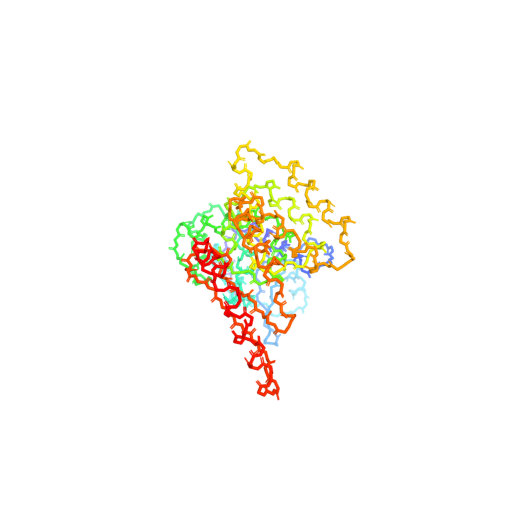 66.69 83 GLU A O 1
ATOM 689 N N . LYS A 1 84 ? 29.117 -4.488 -15.715 1.00 63.16 84 LYS A N 1
ATOM 690 C CA . LYS A 1 84 ? 28.495 -3.660 -14.680 1.00 63.16 84 LYS A CA 1
ATOM 691 C C . LYS A 1 84 ? 28.410 -4.365 -13.326 1.00 63.16 84 LYS A C 1
ATOM 693 O O . LYS A 1 84 ? 27.953 -3.742 -12.369 1.00 63.16 84 LYS A O 1
ATOM 698 N N . ASN A 1 85 ? 28.846 -5.630 -13.244 1.00 64.19 85 ASN A N 1
ATOM 699 C CA . ASN A 1 85 ? 28.779 -6.475 -12.060 1.00 64.19 85 ASN A CA 1
ATOM 700 C C . ASN A 1 85 ? 27.403 -6.347 -11.393 1.00 64.19 85 ASN A C 1
ATOM 702 O O . ASN A 1 85 ? 27.299 -6.196 -10.172 1.00 64.19 85 ASN A O 1
ATOM 706 N N . ILE A 1 86 ? 26.352 -6.283 -12.228 1.00 65.56 86 ILE A N 1
ATOM 707 C CA . ILE A 1 86 ? 24.985 -6.060 -11.773 1.00 65.56 86 ILE A CA 1
ATOM 708 C C . ILE A 1 86 ? 24.602 -7.313 -11.013 1.00 65.56 86 ILE A C 1
ATOM 710 O O . ILE A 1 86 ? 24.209 -8.325 -11.591 1.00 65.56 86 ILE A O 1
ATOM 714 N N . LYS A 1 87 ? 24.768 -7.245 -9.695 1.00 62.16 87 LYS A N 1
ATOM 715 C CA . LYS A 1 87 ? 24.275 -8.277 -8.804 1.00 62.16 87 LYS A CA 1
ATOM 716 C C . LYS A 1 87 ? 22.769 -8.303 -8.945 1.00 62.16 87 LYS A C 1
ATOM 718 O O . LYS A 1 87 ? 22.096 -7.273 -8.868 1.00 62.16 87 LYS A O 1
ATOM 723 N N . ASN A 1 88 ? 22.265 -9.503 -9.156 1.00 65.75 88 ASN A N 1
ATOM 724 C CA . ASN A 1 88 ? 20.881 -9.757 -9.495 1.00 65.75 88 ASN A CA 1
ATOM 725 C C . ASN A 1 88 ? 19.889 -9.487 -8.339 1.00 65.75 88 ASN A C 1
ATOM 727 O O . ASN A 1 88 ? 18.686 -9.698 -8.454 1.00 65.75 88 ASN A O 1
ATOM 731 N N . ASP A 1 89 ? 20.383 -8.989 -7.210 1.00 71.62 89 ASP A N 1
ATOM 732 C CA . ASP A 1 89 ? 19.605 -8.880 -5.981 1.00 71.62 89 ASP A CA 1
ATOM 733 C C . ASP A 1 89 ? 18.732 -7.614 -5.938 1.00 71.62 89 ASP A C 1
ATOM 735 O O . ASP A 1 89 ? 17.843 -7.501 -5.093 1.00 71.62 89 ASP A O 1
ATOM 739 N N . ASN A 1 90 ? 18.955 -6.646 -6.838 1.00 84.06 90 ASN A N 1
ATOM 740 C CA . ASN A 1 90 ? 18.200 -5.393 -6.858 1.00 84.06 90 ASN A CA 1
ATOM 741 C C . ASN A 1 90 ? 17.257 -5.290 -8.065 1.00 84.06 90 ASN A C 1
ATOM 743 O O . ASN A 1 90 ? 17.651 -4.919 -9.173 1.00 84.06 90 ASN A O 1
ATOM 747 N N . ILE A 1 91 ? 15.966 -5.494 -7.794 1.00 89.62 91 ILE A N 1
ATOM 748 C CA . ILE A 1 91 ? 14.888 -5.408 -8.782 1.00 89.62 91 ILE A CA 1
ATOM 749 C C . ILE A 1 91 ? 14.810 -4.057 -9.512 1.00 89.62 91 ILE A C 1
ATOM 751 O O . ILE A 1 91 ? 14.358 -3.998 -10.654 1.00 89.62 91 ILE A O 1
ATOM 755 N N . TYR A 1 92 ? 15.263 -2.960 -8.904 1.00 88.69 92 TYR A N 1
ATOM 756 C CA . TYR A 1 92 ? 15.237 -1.639 -9.536 1.00 88.69 92 TYR A CA 1
ATOM 757 C C . TYR A 1 92 ? 16.308 -1.485 -10.601 1.00 88.69 92 TYR A C 1
ATOM 759 O O . TYR A 1 92 ? 16.054 -0.844 -11.621 1.00 88.69 92 TYR A O 1
ATOM 767 N N . ILE A 1 93 ? 17.468 -2.118 -10.413 1.00 84.75 93 ILE A N 1
ATOM 768 C CA . ILE A 1 93 ? 18.486 -2.187 -11.461 1.00 84.75 93 ILE A CA 1
ATOM 769 C C . ILE A 1 93 ? 17.921 -2.982 -12.636 1.00 84.75 93 ILE A C 1
ATOM 771 O O . ILE A 1 93 ? 17.960 -2.502 -13.767 1.00 84.75 93 ILE A O 1
ATOM 775 N N . THR A 1 94 ? 17.281 -4.123 -12.363 1.00 88.19 94 THR A N 1
ATOM 776 C CA . THR A 1 94 ? 16.578 -4.909 -13.382 1.00 88.19 94 THR A CA 1
ATOM 777 C C . THR A 1 94 ? 15.551 -4.062 -14.134 1.00 88.19 94 THR A C 1
ATOM 779 O O . THR A 1 94 ? 15.578 -4.020 -15.359 1.00 88.19 94 THR A O 1
ATOM 782 N N . ILE A 1 95 ? 14.682 -3.322 -13.438 1.00 91.25 95 ILE A N 1
ATOM 783 C CA . ILE A 1 95 ? 13.668 -2.459 -14.068 1.00 91.25 95 ILE A CA 1
ATOM 784 C C . ILE A 1 95 ? 14.309 -1.354 -14.914 1.00 91.25 95 ILE A C 1
ATOM 786 O O . ILE A 1 95 ? 13.864 -1.128 -16.038 1.00 91.25 95 ILE A O 1
ATOM 790 N N . LYS A 1 96 ? 15.354 -0.681 -14.415 1.00 86.56 96 LYS A N 1
ATOM 791 C CA . LYS A 1 96 ? 16.091 0.350 -15.167 1.00 86.56 96 LYS A CA 1
ATOM 792 C C . LYS A 1 96 ? 16.688 -0.244 -16.447 1.00 86.56 96 LYS A C 1
ATOM 794 O O . LYS A 1 96 ? 16.467 0.306 -17.525 1.00 86.56 96 LYS A O 1
ATOM 799 N N . CYS A 1 97 ? 17.340 -1.404 -16.351 1.00 84.19 97 CYS A N 1
ATOM 800 C CA . CYS A 1 97 ? 17.858 -2.141 -17.502 1.00 84.19 97 CYS A CA 1
ATOM 801 C C . CYS A 1 97 ? 16.745 -2.526 -18.483 1.00 84.19 97 CYS A C 1
ATOM 803 O O . CYS A 1 97 ? 16.866 -2.266 -19.673 1.00 84.19 97 CYS A O 1
ATOM 805 N N . PHE A 1 98 ? 15.632 -3.093 -18.017 1.00 89.31 98 PHE A N 1
ATOM 806 C CA . PHE A 1 98 ? 14.520 -3.455 -18.898 1.00 89.31 98 PHE A CA 1
ATOM 807 C C . PHE A 1 98 ? 13.890 -2.238 -19.572 1.00 89.31 98 PHE A C 1
ATOM 809 O O . P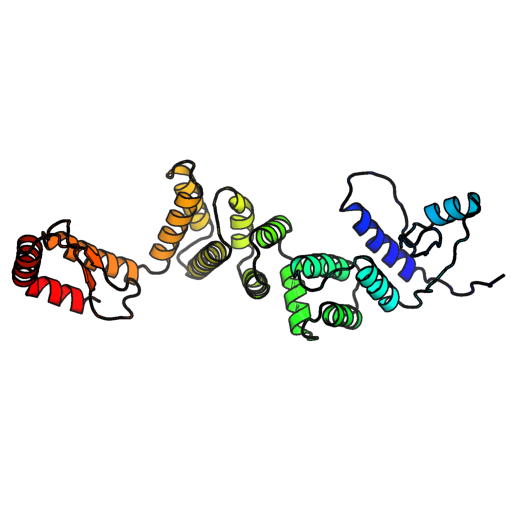HE A 1 98 ? 13.580 -2.309 -20.756 1.00 89.31 98 PHE A O 1
ATOM 816 N N . LYS A 1 99 ? 13.737 -1.107 -18.875 1.00 88.38 99 LYS A N 1
ATOM 817 C CA . LYS A 1 99 ? 13.196 0.133 -19.453 1.00 88.38 99 LYS A CA 1
ATOM 818 C C . LYS A 1 99 ? 14.024 0.605 -20.649 1.00 88.38 99 LYS A C 1
ATOM 820 O O . LYS A 1 99 ? 13.458 1.003 -21.661 1.00 88.38 99 LYS A O 1
ATOM 825 N N . ILE A 1 100 ? 15.342 0.484 -20.537 1.00 81.25 100 ILE A N 1
ATOM 826 C CA . ILE A 1 100 ? 16.310 0.744 -21.602 1.00 81.25 100 ILE A CA 1
ATOM 827 C C . ILE A 1 100 ? 16.190 -0.292 -22.720 1.00 81.25 100 ILE A C 1
ATOM 829 O O . ILE A 1 100 ? 16.054 0.047 -23.893 1.00 81.25 100 ILE A O 1
ATOM 833 N N . PHE A 1 101 ? 16.232 -1.577 -22.379 1.00 84.50 101 PHE A N 1
ATOM 834 C CA . PHE A 1 101 ? 16.206 -2.625 -23.391 1.00 84.50 101 PHE A CA 1
ATOM 835 C C . PHE A 1 101 ? 14.887 -2.633 -24.162 1.00 84.50 101 PHE A C 1
ATOM 837 O O . PHE A 1 101 ? 14.904 -2.870 -25.360 1.00 84.50 101 PHE A O 1
ATOM 844 N N . PHE A 1 102 ? 13.763 -2.267 -23.544 1.00 87.50 102 PHE A N 1
ATOM 845 C CA . PHE A 1 102 ? 12.490 -2.098 -24.244 1.00 87.50 102 PHE A CA 1
ATOM 846 C C . PHE A 1 102 ? 12.485 -0.953 -25.267 1.00 87.50 102 PHE A C 1
ATOM 848 O O . PHE A 1 102 ? 11.638 -0.985 -26.157 1.00 87.50 102 PHE A O 1
ATOM 855 N N . SER A 1 103 ? 13.373 0.046 -25.165 1.00 81.50 103 SER A N 1
ATOM 856 C CA . SER A 1 103 ? 13.492 1.104 -26.184 1.00 81.50 103 SER A CA 1
ATOM 857 C C . SER A 1 103 ? 14.415 0.736 -27.346 1.00 81.50 103 SER A C 1
ATOM 859 O O . SER A 1 103 ? 14.419 1.426 -28.359 1.00 81.50 103 SER A O 1
ATOM 861 N N . ILE A 1 104 ? 15.203 -0.329 -27.194 1.00 77.38 104 ILE A N 1
ATOM 862 C CA . ILE A 1 104 ? 16.282 -0.701 -28.116 1.00 77.38 104 ILE A CA 1
ATOM 863 C C . ILE A 1 104 ? 15.984 -2.046 -28.806 1.00 77.38 104 ILE A C 1
ATOM 865 O O . ILE A 1 104 ? 16.263 -2.246 -29.988 1.00 77.38 104 ILE A O 1
ATOM 869 N N . ILE A 1 105 ? 15.418 -2.993 -28.060 1.00 81.69 105 ILE A N 1
ATOM 870 C CA . ILE A 1 105 ? 15.151 -4.365 -28.481 1.00 81.69 105 ILE A CA 1
ATOM 871 C C . ILE A 1 105 ? 13.664 -4.515 -28.796 1.00 81.69 105 ILE A C 1
ATOM 873 O O . ILE A 1 105 ? 12.811 -4.470 -27.910 1.00 81.69 105 ILE A O 1
ATOM 877 N N . ASN A 1 106 ? 13.368 -4.781 -30.068 1.00 79.94 106 ASN A N 1
ATOM 878 C CA . ASN A 1 106 ? 12.010 -5.079 -30.530 1.00 79.94 106 ASN A CA 1
ATOM 879 C C . ASN A 1 106 ? 11.685 -6.584 -30.507 1.00 79.94 106 ASN A C 1
ATOM 881 O O . ASN A 1 106 ? 10.513 -6.955 -30.511 1.00 79.94 106 ASN A O 1
ATOM 885 N N . SER A 1 107 ? 12.702 -7.454 -30.464 1.00 86.12 107 SER A N 1
ATOM 886 C CA . SER A 1 107 ? 12.531 -8.911 -30.450 1.00 86.12 107 SER A CA 1
ATOM 887 C C . SER A 1 107 ? 12.170 -9.422 -29.056 1.00 86.12 107 SER A C 1
ATOM 889 O O . SER A 1 107 ? 12.907 -9.231 -28.087 1.00 86.12 107 SER A O 1
ATOM 891 N N . GLN A 1 108 ? 11.051 -10.137 -28.955 1.00 86.31 108 GLN A N 1
ATOM 892 C CA . GLN A 1 108 ? 10.645 -10.799 -27.717 1.00 86.31 108 GLN A CA 1
ATOM 893 C C . GLN A 1 108 ? 11.648 -11.877 -27.287 1.00 86.31 108 GLN A C 1
ATOM 895 O O . GLN A 1 108 ? 11.906 -12.013 -26.096 1.00 86.31 108 GLN A O 1
ATOM 900 N N . GLN A 1 109 ? 12.240 -12.615 -28.232 1.00 84.62 109 GLN A N 1
ATOM 901 C CA . GLN A 1 109 ? 13.221 -13.664 -27.929 1.00 84.62 109 GLN A CA 1
ATOM 902 C C . GLN A 1 109 ? 14.471 -13.082 -27.253 1.00 84.62 109 GLN A C 1
ATOM 904 O O . GLN A 1 109 ? 14.932 -13.614 -26.245 1.00 84.62 109 GLN A O 1
ATOM 909 N N . ASP A 1 110 ? 14.952 -11.935 -27.736 1.00 82.38 110 ASP A N 1
ATOM 910 C CA . ASP A 1 110 ? 16.109 -11.243 -27.159 1.00 82.38 110 ASP A CA 1
ATOM 911 C C . ASP A 1 110 ? 15.811 -10.722 -25.743 1.00 82.38 110 ASP A C 1
ATOM 913 O O . ASP A 1 110 ? 16.649 -10.798 -24.845 1.00 82.38 110 ASP A O 1
ATOM 917 N N . LEU A 1 111 ? 14.586 -10.244 -25.505 1.00 84.56 111 LEU A N 1
ATOM 918 C CA . LEU A 1 111 ? 14.144 -9.804 -24.179 1.00 84.56 111 LEU A CA 1
ATOM 919 C C . LEU A 1 111 ? 13.994 -10.967 -23.184 1.00 84.56 111 LEU A C 1
ATOM 921 O O . LEU A 1 111 ? 14.188 -10.778 -21.984 1.00 84.56 111 LEU A O 1
ATOM 925 N N . MET A 1 112 ? 13.673 -12.172 -23.657 1.00 86.25 112 MET A N 1
ATOM 926 C CA . MET A 1 112 ? 13.591 -13.369 -22.811 1.00 86.25 112 MET A CA 1
ATOM 927 C C . MET A 1 112 ? 14.976 -13.803 -22.307 1.00 86.25 112 MET A C 1
ATOM 929 O O . MET A 1 112 ? 15.107 -14.246 -21.165 1.00 86.25 112 MET A O 1
ATOM 933 N N . LEU A 1 113 ? 16.038 -13.585 -23.094 1.00 82.00 113 LEU A N 1
ATOM 934 C CA . LEU A 1 113 ? 17.418 -13.817 -22.647 1.00 82.00 113 LEU A CA 1
ATOM 935 C C . LEU A 1 113 ? 17.777 -12.938 -21.439 1.00 82.00 113 LEU A C 1
ATOM 937 O O . LEU A 1 113 ? 18.427 -13.413 -20.507 1.00 82.00 113 LEU A O 1
ATOM 941 N N . LEU A 1 114 ? 17.288 -11.695 -21.393 1.00 83.12 114 LEU A N 1
ATOM 942 C CA . LEU A 1 114 ? 17.483 -10.812 -20.239 1.00 83.12 114 LEU A CA 1
ATOM 943 C C . LEU A 1 114 ? 16.827 -11.360 -18.972 1.00 83.12 114 LEU A C 1
ATOM 945 O O . LEU A 1 114 ? 17.404 -11.248 -17.897 1.00 83.12 114 LEU A O 1
ATOM 949 N N . LEU A 1 115 ? 15.641 -11.970 -19.074 1.00 87.19 115 LEU A N 1
ATOM 950 C CA . LEU A 1 115 ? 14.977 -12.549 -17.900 1.00 87.19 115 LEU A CA 1
ATOM 951 C C . LEU A 1 115 ? 15.845 -13.631 -17.264 1.00 87.19 115 LEU A C 1
ATOM 953 O O . LEU A 1 115 ? 15.995 -13.641 -16.047 1.00 87.19 115 LEU A O 1
ATOM 957 N N . SER A 1 116 ? 16.445 -14.490 -18.094 1.00 83.81 116 SER A N 1
ATOM 958 C CA . SER A 1 116 ? 17.349 -15.541 -17.624 1.00 83.81 116 SER A CA 1
ATOM 95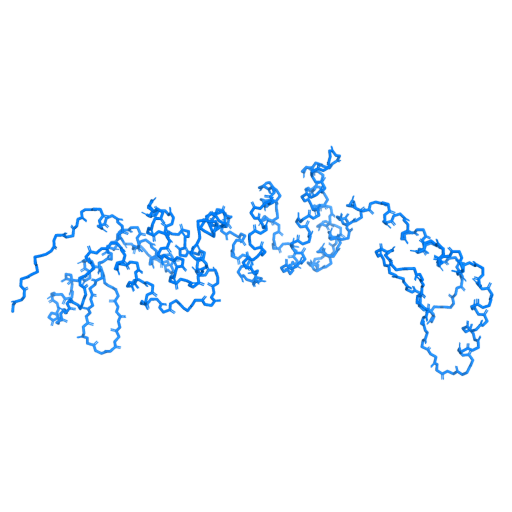9 C C . SER A 1 116 ? 18.597 -14.970 -16.949 1.00 83.81 116 SER A C 1
ATOM 961 O O . SER A 1 116 ? 19.015 -15.486 -15.916 1.00 83.81 116 SER A O 1
ATOM 963 N N . PHE A 1 117 ? 19.136 -13.862 -17.471 1.00 82.62 117 PHE A N 1
ATOM 964 C CA . PHE A 1 117 ? 20.265 -13.167 -16.857 1.00 82.62 117 PHE A CA 1
ATOM 965 C C . PHE A 1 117 ? 19.912 -12.633 -15.464 1.00 82.62 117 PHE A C 1
ATOM 967 O O . PHE A 1 117 ? 20.686 -12.781 -14.525 1.00 82.62 117 PHE A O 1
ATOM 974 N N . PHE A 1 118 ? 18.719 -12.054 -15.319 1.00 83.12 118 PHE A N 1
ATOM 975 C CA . PHE A 1 118 ? 18.227 -11.553 -14.039 1.00 83.12 118 PHE A CA 1
ATOM 976 C C . PHE A 1 118 ? 17.587 -12.644 -13.160 1.00 83.12 118 PHE A C 1
ATOM 978 O O . PHE A 1 118 ? 16.825 -12.336 -12.244 1.00 83.12 118 PHE A O 1
ATOM 985 N N . SER A 1 119 ? 17.857 -13.932 -13.410 1.00 85.19 119 SER A N 1
ATOM 986 C CA . SER A 1 119 ? 17.244 -15.087 -12.718 1.00 85.19 119 SER A CA 1
ATOM 987 C C . SER A 1 119 ? 15.728 -14.957 -12.506 1.00 85.19 119 SER A C 1
ATOM 989 O O . SER A 1 119 ? 15.167 -15.468 -11.536 1.00 85.19 119 SER A O 1
ATOM 991 N N . LEU A 1 120 ? 15.045 -14.246 -13.402 1.00 85.88 120 LEU A N 1
ATOM 992 C CA . LEU A 1 120 ? 13.601 -14.114 -13.387 1.00 85.88 120 LEU A CA 1
ATOM 993 C C . LEU A 1 120 ? 12.999 -15.307 -14.114 1.00 85.88 120 LEU A C 1
ATOM 995 O O . LEU A 1 120 ? 13.592 -15.867 -15.038 1.00 85.88 120 LEU A O 1
ATOM 999 N N . LYS A 1 121 ? 11.770 -15.670 -13.736 1.00 88.06 121 LYS A N 1
ATOM 1000 C CA . LYS A 1 121 ? 11.022 -16.706 -14.447 1.00 88.06 121 LYS A CA 1
ATOM 1001 C C . LYS A 1 121 ? 10.951 -16.341 -15.929 1.00 88.06 121 LYS A C 1
ATOM 1003 O O . LYS A 1 121 ? 10.332 -15.336 -16.289 1.00 88.06 121 LYS A O 1
ATOM 1008 N N . ASN A 1 122 ? 11.552 -17.181 -16.769 1.00 86.00 122 ASN A N 1
ATOM 1009 C CA . ASN A 1 122 ? 11.581 -17.004 -18.212 1.00 86.00 122 ASN A CA 1
ATOM 1010 C C . ASN A 1 122 ? 10.188 -17.283 -18.795 1.00 86.00 122 ASN A C 1
ATOM 1012 O O . ASN A 1 122 ? 9.884 -18.378 -19.256 1.00 86.00 122 ASN A O 1
ATOM 1016 N N . SER A 1 123 ? 9.298 -16.300 -18.679 1.00 91.25 123 SER A N 1
ATOM 1017 C CA . SER A 1 123 ? 7.911 -16.388 -19.121 1.00 91.25 123 SER A CA 1
ATOM 1018 C C . SER A 1 123 ? 7.474 -15.086 -19.772 1.00 91.25 123 SER A C 1
ATOM 1020 O O . SER A 1 123 ? 7.839 -13.993 -19.333 1.00 91.25 123 SER A O 1
ATOM 1022 N N . ILE A 1 124 ? 6.646 -15.223 -20.804 1.00 89.25 124 ILE A N 1
ATOM 1023 C CA . ILE A 1 124 ? 6.068 -14.103 -21.551 1.00 89.25 124 ILE A CA 1
ATOM 1024 C C . ILE A 1 124 ? 5.260 -13.201 -20.608 1.00 89.25 124 ILE A C 1
ATOM 1026 O O . ILE A 1 124 ? 5.366 -11.976 -20.667 1.00 89.25 124 ILE A O 1
ATOM 1030 N N . ASP A 1 125 ? 4.546 -13.800 -19.654 1.00 92.50 125 ASP A N 1
ATOM 1031 C CA . ASP A 1 125 ? 3.819 -13.069 -18.619 1.00 92.50 125 ASP A CA 1
ATOM 1032 C C . ASP A 1 125 ? 4.740 -12.175 -17.791 1.00 92.50 125 ASP A C 1
ATOM 1034 O O . ASP A 1 125 ? 4.447 -10.993 -17.613 1.00 92.50 125 ASP A O 1
ATOM 1038 N N . GLN A 1 126 ? 5.876 -12.700 -17.316 1.00 91.75 126 GLN A N 1
ATOM 1039 C CA . GLN A 1 126 ? 6.846 -11.921 -16.545 1.00 91.75 126 GLN A CA 1
ATOM 1040 C C . GLN A 1 126 ? 7.379 -10.736 -17.360 1.00 91.75 126 GLN A C 1
ATOM 1042 O O . GLN A 1 126 ? 7.493 -9.628 -16.828 1.00 91.75 126 GLN A O 1
ATOM 1047 N N . LEU A 1 127 ? 7.632 -10.935 -18.658 1.00 92.31 127 LEU A N 1
ATOM 1048 C CA . LEU A 1 127 ? 8.053 -9.863 -19.557 1.00 92.31 127 LEU A CA 1
ATOM 1049 C C . LEU A 1 127 ? 6.971 -8.787 -19.713 1.00 92.31 127 LEU A C 1
ATOM 1051 O O . LEU A 1 127 ? 7.262 -7.593 -19.621 1.00 92.31 127 LEU A O 1
ATOM 1055 N N . HIS A 1 128 ? 5.712 -9.189 -19.910 1.00 93.50 128 HIS A N 1
ATOM 1056 C CA . HIS A 1 128 ? 4.590 -8.256 -19.984 1.00 93.50 128 HIS A CA 1
ATOM 1057 C C . HIS A 1 128 ? 4.416 -7.468 -18.684 1.00 93.50 128 HIS A C 1
ATOM 1059 O O . HIS A 1 128 ? 4.167 -6.262 -18.738 1.00 93.50 128 HIS A O 1
ATOM 1065 N N . GLN A 1 129 ? 4.579 -8.111 -17.524 1.00 94.94 129 GLN A N 1
ATOM 1066 C CA . GLN A 1 129 ? 4.529 -7.428 -16.229 1.00 94.94 129 GLN A CA 1
ATOM 1067 C C . GLN A 1 129 ? 5.665 -6.414 -16.085 1.00 94.94 129 GLN A C 1
ATOM 1069 O O . GLN A 1 129 ? 5.407 -5.259 -15.755 1.00 94.94 129 GLN A O 1
ATOM 1074 N N . LEU A 1 130 ? 6.903 -6.793 -16.411 1.00 95.00 130 LEU A N 1
ATOM 1075 C CA . LEU A 1 130 ? 8.035 -5.862 -16.420 1.00 95.00 130 LEU A CA 1
ATOM 1076 C C . LEU A 1 130 ? 7.795 -4.683 -17.358 1.00 95.00 130 LEU A C 1
ATOM 1078 O O . LEU A 1 130 ? 8.058 -3.543 -16.983 1.00 95.00 130 LEU A O 1
ATOM 1082 N N . ARG A 1 131 ? 7.235 -4.925 -18.547 1.00 94.75 131 ARG A N 1
ATOM 1083 C CA . ARG A 1 131 ? 6.896 -3.860 -19.496 1.00 94.75 131 ARG A CA 1
ATOM 1084 C C . ARG A 1 131 ? 5.855 -2.900 -18.932 1.00 94.75 131 ARG A C 1
ATOM 1086 O O . ARG A 1 131 ? 5.947 -1.702 -19.182 1.00 94.75 131 ARG A O 1
ATOM 1093 N N . LYS A 1 132 ? 4.873 -3.395 -18.172 1.00 96.25 132 LYS A N 1
ATOM 1094 C CA . LYS A 1 132 ? 3.907 -2.544 -17.463 1.00 96.25 132 LYS A CA 1
ATOM 1095 C C . LYS A 1 132 ? 4.582 -1.737 -16.350 1.00 96.25 132 LYS A C 1
ATOM 1097 O O . LYS A 1 132 ? 4.359 -0.535 -16.280 1.00 96.25 132 LYS A O 1
ATOM 1102 N N . ILE A 1 133 ? 5.451 -2.356 -15.548 1.00 96.94 133 ILE A N 1
ATOM 1103 C CA . ILE A 1 133 ? 6.196 -1.675 -14.474 1.00 96.94 133 ILE A CA 1
ATOM 1104 C C . ILE A 1 133 ? 7.115 -0.585 -15.047 1.00 96.94 133 ILE A C 1
ATOM 1106 O O . ILE A 1 133 ? 7.141 0.528 -14.536 1.00 96.94 133 ILE A O 1
ATOM 1110 N N . CYS A 1 134 ? 7.814 -0.852 -16.153 1.00 95.25 134 CYS A N 1
ATOM 1111 C CA . CYS A 1 134 ? 8.702 0.121 -16.802 1.00 95.25 134 CYS A CA 1
ATOM 1112 C C . CYS A 1 134 ? 7.966 1.360 -17.344 1.00 95.25 134 CYS A C 1
ATOM 1114 O O . CYS A 1 134 ? 8.599 2.394 -17.569 1.00 95.25 134 CYS A O 1
ATOM 1116 N N . LYS A 1 135 ? 6.645 1.260 -17.558 1.00 94.50 135 LYS A N 1
ATOM 1117 C CA . LYS A 1 135 ? 5.778 2.376 -17.968 1.00 94.50 135 LYS A CA 1
ATOM 1118 C C . LYS A 1 135 ? 5.331 3.261 -16.801 1.00 94.50 135 LYS A C 1
ATOM 1120 O O . LYS A 1 135 ? 4.738 4.304 -17.066 1.00 94.50 135 LYS A O 1
ATOM 1125 N N . LEU A 1 136 ? 5.587 2.870 -15.549 1.00 95.00 136 LEU A N 1
ATOM 1126 C CA . LEU A 1 136 ? 5.393 3.760 -14.406 1.00 95.00 136 LEU A CA 1
ATOM 1127 C C . LEU A 1 136 ? 6.320 4.977 -14.542 1.00 95.00 136 LEU A C 1
ATOM 1129 O O . LEU A 1 136 ? 7.409 4.908 -15.130 1.00 95.00 136 LEU A O 1
ATOM 1133 N N . ASP A 1 137 ? 5.863 6.111 -14.027 1.00 92.00 137 ASP A N 1
ATOM 1134 C CA . ASP A 1 137 ? 6.601 7.361 -14.074 1.00 92.00 137 ASP A CA 1
ATOM 1135 C C . ASP A 1 137 ? 7.894 7.263 -13.255 1.00 92.00 137 ASP A C 1
ATOM 1137 O O . ASP A 1 137 ? 7.964 6.629 -12.202 1.00 92.00 137 ASP A O 1
ATOM 1141 N N . THR A 1 138 ? 8.959 7.884 -13.764 1.00 91.00 138 THR A N 1
ATOM 1142 C CA . THR A 1 138 ? 10.281 7.833 -13.126 1.00 91.00 138 THR A CA 1
ATOM 1143 C C . THR A 1 138 ? 10.270 8.358 -11.680 1.00 91.00 138 THR A C 1
ATOM 1145 O O . THR A 1 138 ? 10.890 7.706 -10.840 1.00 91.00 138 THR A O 1
ATOM 1148 N N . PRO A 1 139 ? 9.549 9.451 -11.331 1.00 91.00 139 PRO A N 1
ATOM 1149 C CA . PRO A 1 139 ? 9.435 9.893 -9.940 1.00 91.00 139 PRO A CA 1
ATOM 1150 C C . PRO A 1 139 ? 8.867 8.816 -9.006 1.00 91.00 139 PRO A C 1
ATOM 1152 O O . PRO A 1 139 ? 9.431 8.579 -7.937 1.00 91.00 139 PRO A O 1
ATOM 1155 N N . LEU A 1 140 ? 7.810 8.110 -9.423 1.00 94.12 140 LEU A N 1
ATOM 1156 C CA . LEU A 1 140 ? 7.241 7.007 -8.650 1.00 94.12 140 LEU A CA 1
ATOM 1157 C C . LEU A 1 140 ? 8.202 5.826 -8.528 1.00 94.12 140 LEU A C 1
ATOM 1159 O O . LEU A 1 140 ? 8.346 5.277 -7.442 1.00 94.12 140 LEU A O 1
ATOM 1163 N N . LEU A 1 141 ? 8.884 5.441 -9.610 1.00 94.56 141 LEU A N 1
ATOM 1164 C CA . LEU A 1 141 ? 9.857 4.345 -9.562 1.00 94.56 141 LEU A CA 1
ATOM 1165 C C . LEU A 1 141 ? 11.006 4.649 -8.593 1.00 94.56 141 LEU A C 1
ATOM 1167 O O . LEU A 1 141 ? 11.354 3.786 -7.789 1.00 94.56 141 LEU A O 1
ATOM 1171 N N . ASN A 1 142 ? 11.532 5.877 -8.611 1.00 92.62 142 ASN A N 1
ATOM 1172 C CA . ASN A 1 142 ? 12.565 6.327 -7.674 1.00 92.62 142 ASN A CA 1
ATOM 1173 C C . ASN A 1 142 ? 12.049 6.325 -6.229 1.00 92.62 142 ASN A C 1
ATOM 1175 O O . ASN A 1 142 ? 12.747 5.916 -5.304 1.00 92.62 142 ASN A O 1
ATOM 1179 N N . TYR A 1 143 ? 10.804 6.752 -6.018 1.00 94.88 143 TYR A N 1
ATOM 1180 C CA . TYR A 1 143 ? 10.174 6.680 -4.706 1.00 94.88 143 TYR A CA 1
ATOM 1181 C C . TYR A 1 143 ? 10.029 5.239 -4.213 1.00 94.88 143 TYR A C 1
ATOM 1183 O O . TYR A 1 143 ? 10.377 4.937 -3.070 1.00 94.88 143 TYR A O 1
ATOM 1191 N N . CYS A 1 144 ? 9.552 4.341 -5.073 1.00 95.88 144 CYS A N 1
ATOM 1192 C CA . CYS A 1 144 ? 9.427 2.929 -4.757 1.00 95.88 144 CYS A CA 1
ATOM 1193 C C . CYS A 1 144 ? 10.792 2.315 -4.419 1.00 95.88 144 CYS A C 1
ATOM 1195 O O . CYS A 1 144 ? 10.865 1.569 -3.447 1.00 95.88 144 CYS A O 1
ATOM 1197 N N . GLU A 1 145 ? 11.854 2.659 -5.158 1.00 94.88 145 GLU A N 1
ATOM 1198 C CA . GLU A 1 145 ? 13.239 2.244 -4.878 1.00 94.88 145 GLU A CA 1
ATOM 1199 C C . GLU A 1 145 ? 13.673 2.680 -3.479 1.00 94.88 145 GLU A C 1
ATOM 1201 O O . GLU A 1 145 ? 14.044 1.845 -2.652 1.00 94.88 145 GLU A O 1
ATOM 1206 N N . ASN A 1 146 ? 13.509 3.967 -3.166 1.00 94.00 146 ASN A N 1
ATOM 1207 C CA . ASN A 1 146 ? 13.854 4.531 -1.860 1.00 94.00 146 ASN A CA 1
ATOM 1208 C C . ASN A 1 146 ? 13.076 3.874 -0.711 1.00 94.00 146 ASN A C 1
ATOM 1210 O O . ASN A 1 146 ? 13.608 3.672 0.381 1.00 94.00 146 ASN A O 1
ATOM 1214 N N . LYS A 1 147 ? 11.807 3.529 -0.948 1.00 94.81 147 LYS A N 1
ATOM 1215 C CA . LYS A 1 147 ? 10.935 2.856 0.025 1.00 94.81 147 LYS A CA 1
ATOM 1216 C C . LYS A 1 147 ? 10.996 1.326 -0.054 1.00 94.81 147 LYS A C 1
ATOM 1218 O O . LYS A 1 147 ? 10.242 0.672 0.665 1.00 94.81 147 LYS A O 1
ATOM 1223 N N . LYS A 1 148 ? 11.893 0.768 -0.877 1.00 95.06 148 LYS A N 1
ATOM 1224 C CA . LYS A 1 148 ? 12.145 -0.670 -1.056 1.00 95.06 148 LYS A CA 1
ATOM 1225 C C . LYS A 1 148 ? 10.879 -1.482 -1.361 1.00 95.06 148 LYS A C 1
ATOM 1227 O O . LYS A 1 148 ? 10.622 -2.496 -0.713 1.00 95.06 148 LYS A O 1
ATOM 1232 N N . PHE A 1 149 ? 10.066 -1.046 -2.326 1.00 96.62 149 PHE A N 1
ATOM 1233 C CA . PHE A 1 149 ? 8.904 -1.840 -2.741 1.00 96.62 149 PHE A CA 1
ATOM 1234 C C . PHE A 1 149 ? 9.362 -3.178 -3.335 1.00 96.62 149 PHE A C 1
ATOM 1236 O O . PHE A 1 149 ? 10.314 -3.266 -4.109 1.00 96.62 149 PHE A O 1
ATOM 1243 N N . SER A 1 150 ? 8.639 -4.242 -3.003 1.00 95.06 150 SER A N 1
ATOM 1244 C CA . SER A 1 150 ? 8.854 -5.543 -3.632 1.00 95.06 150 SER A CA 1
ATOM 1245 C C . SER A 1 150 ? 8.345 -5.558 -5.078 1.00 95.06 150 SER A C 1
ATOM 1247 O O . SER A 1 150 ? 7.476 -4.772 -5.468 1.00 95.06 150 SER A O 1
ATOM 1249 N N . PHE A 1 151 ? 8.805 -6.529 -5.872 1.00 93.38 151 PHE A N 1
ATOM 1250 C CA . PHE A 1 151 ? 8.294 -6.736 -7.231 1.00 93.38 151 PHE A CA 1
ATOM 1251 C C . PHE A 1 151 ? 6.771 -6.948 -7.268 1.00 93.38 151 PHE A C 1
ATOM 1253 O O . PHE A 1 151 ? 6.096 -6.444 -8.165 1.00 93.38 151 PHE A O 1
ATOM 1260 N N . LYS A 1 152 ? 6.210 -7.650 -6.270 1.00 95.25 152 LYS A N 1
ATOM 1261 C CA . LYS A 1 152 ? 4.759 -7.867 -6.137 1.00 95.25 152 LYS A CA 1
ATOM 1262 C C . LYS A 1 152 ? 4.009 -6.539 -6.002 1.00 95.25 152 LYS A C 1
ATOM 1264 O O . LYS A 1 152 ? 3.001 -6.344 -6.676 1.00 95.25 152 LYS A O 1
ATOM 1269 N N . GLN A 1 153 ? 4.530 -5.625 -5.188 1.00 96.50 153 GLN A N 1
ATOM 1270 C CA . GLN A 1 153 ? 3.932 -4.305 -4.982 1.00 96.50 153 GLN A CA 1
ATOM 1271 C C . GLN A 1 153 ? 4.040 -3.438 -6.238 1.00 96.50 153 GLN A C 1
ATOM 1273 O O . GLN A 1 153 ? 3.060 -2.826 -6.647 1.00 96.50 153 GLN A O 1
ATOM 1278 N N . LEU A 1 154 ? 5.191 -3.446 -6.918 1.00 96.94 154 LEU A N 1
ATOM 1279 C CA . LEU A 1 154 ? 5.351 -2.751 -8.201 1.00 96.94 154 LEU A CA 1
ATOM 1280 C C . LEU A 1 154 ? 4.371 -3.274 -9.256 1.00 96.94 154 LEU A C 1
ATOM 1282 O O . LEU A 1 154 ? 3.732 -2.488 -9.952 1.00 96.94 154 LEU A O 1
ATOM 1286 N N . LYS A 1 155 ? 4.204 -4.599 -9.339 1.00 95.69 155 LYS A N 1
ATOM 1287 C CA . LYS A 1 155 ? 3.210 -5.237 -10.208 1.00 95.69 155 LYS A CA 1
ATOM 1288 C C . LYS A 1 155 ? 1.797 -4.751 -9.879 1.00 95.69 155 LYS A C 1
ATOM 1290 O O . LYS A 1 155 ? 1.046 -4.431 -10.795 1.00 95.69 155 LYS A O 1
ATOM 1295 N N . GLN A 1 156 ? 1.438 -4.663 -8.603 1.00 96.38 156 GLN A N 1
ATOM 1296 C CA . GLN A 1 156 ? 0.122 -4.190 -8.174 1.00 96.38 156 GLN A CA 1
ATOM 1297 C C . GLN A 1 156 ? -0.162 -2.749 -8.600 1.00 96.38 156 GLN A C 1
ATOM 1299 O O . GLN A 1 156 ? -1.253 -2.478 -9.095 1.00 96.38 156 GLN A O 1
ATOM 1304 N N . LEU A 1 157 ? 0.833 -1.858 -8.520 1.00 96.75 157 LEU A N 1
ATOM 1305 C CA . LEU A 1 157 ? 0.697 -0.476 -8.995 1.00 96.75 157 LEU A CA 1
ATOM 1306 C C . LEU A 1 157 ? 0.326 -0.391 -10.484 1.00 96.75 157 LEU A C 1
ATOM 1308 O O . LEU A 1 157 ? -0.325 0.563 -10.893 1.00 96.75 157 LEU A O 1
ATOM 1312 N N . THR A 1 158 ? 0.666 -1.398 -11.297 1.00 96.50 158 THR A N 1
ATOM 1313 C CA . THR A 1 158 ? 0.302 -1.415 -12.727 1.00 96.50 158 THR A CA 1
ATOM 1314 C C . THR A 1 158 ? -1.185 -1.661 -13.004 1.00 96.50 158 THR A C 1
ATOM 1316 O O . THR A 1 158 ? -1.622 -1.473 -14.140 1.00 96.50 158 THR A O 1
ATOM 1319 N N . PHE A 1 159 ? -1.953 -2.087 -11.996 1.00 95.75 159 PHE A N 1
ATOM 1320 C CA . PHE A 1 159 ? -3.404 -2.299 -12.082 1.00 95.75 159 PHE A CA 1
ATOM 1321 C C . PHE A 1 159 ? -4.219 -1.135 -11.509 1.00 95.75 159 PHE A C 1
ATOM 1323 O O . PHE A 1 159 ? -5.449 -1.160 -11.573 1.00 95.75 159 PHE A O 1
ATOM 1330 N N . ILE A 1 160 ? -3.551 -0.140 -10.930 1.00 96.12 160 ILE A N 1
ATOM 1331 C CA . ILE A 1 160 ? -4.189 1.061 -10.399 1.00 96.12 160 ILE A CA 1
ATOM 1332 C C . ILE A 1 160 ? -4.471 2.028 -11.548 1.00 96.12 160 ILE A C 1
ATOM 1334 O O . ILE A 1 160 ? -3.686 2.132 -12.495 1.00 96.12 160 ILE A O 1
ATOM 1338 N N . ASP A 1 161 ? -5.592 2.742 -11.459 1.00 94.31 161 ASP A N 1
ATOM 1339 C CA . ASP A 1 161 ? -5.926 3.785 -12.421 1.00 94.31 161 ASP A CA 1
ATOM 1340 C C . ASP A 1 161 ? -4.800 4.835 -12.529 1.00 94.31 161 ASP A C 1
ATOM 1342 O O . ASP A 1 161 ? -4.235 5.300 -11.531 1.00 94.31 161 ASP A O 1
ATOM 1346 N N . LYS A 1 162 ? -4.452 5.210 -13.766 1.00 94.12 162 LYS A N 1
ATOM 1347 C CA . LYS A 1 162 ? -3.333 6.120 -14.047 1.00 94.12 162 LYS A CA 1
ATOM 1348 C C . LYS A 1 162 ? -3.540 7.508 -13.448 1.00 94.12 162 LYS A C 1
ATOM 1350 O O . LYS A 1 162 ? -2.552 8.159 -13.109 1.00 94.12 162 LYS A O 1
ATOM 1355 N N . GLU A 1 163 ? -4.778 7.978 -13.327 1.00 93.94 163 GLU A N 1
ATOM 1356 C CA . GLU A 1 163 ? -5.072 9.271 -12.714 1.00 93.94 163 GLU A CA 1
ATOM 1357 C C . GLU A 1 163 ? -4.764 9.254 -11.217 1.00 93.94 163 GLU A C 1
ATOM 1359 O O . GLU A 1 163 ? -4.152 10.195 -10.711 1.00 93.94 163 GLU A O 1
ATOM 1364 N N . ILE A 1 164 ? -5.078 8.151 -10.530 1.00 95.38 164 ILE A N 1
ATOM 1365 C CA . ILE A 1 164 ? -4.733 7.951 -9.116 1.00 95.38 164 ILE A CA 1
ATOM 1366 C C . ILE A 1 164 ? -3.220 7.943 -8.944 1.00 95.38 164 ILE A C 1
ATOM 1368 O O . ILE A 1 164 ? -2.698 8.680 -8.105 1.00 95.38 164 ILE A O 1
ATOM 1372 N N . ILE A 1 165 ? -2.512 7.149 -9.760 1.00 95.31 165 ILE A N 1
ATOM 1373 C CA . ILE A 1 165 ? -1.045 7.124 -9.756 1.00 95.31 165 ILE A CA 1
ATOM 1374 C C . ILE A 1 165 ? -0.505 8.548 -9.921 1.00 95.31 165 ILE A C 1
ATOM 1376 O O . ILE A 1 165 ? 0.290 9.002 -9.106 1.00 95.31 165 ILE A O 1
ATOM 1380 N N . LYS A 1 166 ? -0.997 9.293 -10.917 1.00 94.25 166 LYS A N 1
ATOM 1381 C CA . LYS A 1 166 ? -0.553 10.660 -11.212 1.00 94.25 166 LYS A CA 1
ATOM 1382 C C . LYS A 1 166 ? -0.805 11.634 -10.059 1.00 94.25 166 LYS A C 1
ATOM 1384 O O . LYS A 1 166 ? 0.017 12.525 -9.848 1.00 94.25 166 LYS A O 1
ATOM 1389 N N . ILE A 1 167 ? -1.919 11.501 -9.337 1.00 94.56 167 ILE A N 1
ATOM 1390 C CA . ILE A 1 167 ? -2.180 12.293 -8.128 1.00 94.56 167 ILE A CA 1
ATOM 1391 C C . ILE A 1 167 ? -1.126 11.960 -7.085 1.00 94.56 167 ILE A C 1
ATOM 1393 O O . ILE A 1 167 ? -0.395 12.847 -6.656 1.00 94.56 167 ILE A O 1
ATOM 1397 N N . TYR A 1 168 ? -0.994 10.688 -6.717 1.00 94.69 168 TYR A N 1
ATOM 1398 C CA . TYR A 1 168 ? -0.089 10.307 -5.642 1.00 94.69 168 TYR A CA 1
ATOM 1399 C C . TYR A 1 168 ? 1.372 10.594 -5.971 1.00 94.69 168 TYR A C 1
ATOM 1401 O O . TYR A 1 168 ? 2.053 11.103 -5.089 1.00 94.69 168 TYR A O 1
ATOM 1409 N N . SER A 1 169 ? 1.821 10.408 -7.218 1.00 92.94 169 SER A N 1
ATOM 1410 C CA . SER A 1 169 ? 3.164 10.783 -7.685 1.00 92.94 169 SER A CA 1
ATOM 1411 C C . SER A 1 169 ? 3.504 12.254 -7.419 1.00 92.94 169 SER A C 1
ATOM 1413 O O . SER A 1 169 ? 4.643 12.569 -7.084 1.00 92.94 169 SER A O 1
ATOM 1415 N N . LYS A 1 170 ? 2.524 13.166 -7.516 1.00 93.06 170 LYS A N 1
ATOM 1416 C CA . LYS A 1 170 ? 2.712 14.598 -7.209 1.00 93.06 170 LYS A CA 1
ATOM 1417 C C . LYS A 1 170 ? 2.731 14.897 -5.713 1.00 93.06 170 LYS A C 1
ATOM 1419 O O . LYS A 1 170 ? 3.275 15.913 -5.289 1.00 93.06 170 LYS A O 1
ATOM 1424 N N . GLU A 1 171 ? 2.127 14.026 -4.917 1.00 91.94 171 GLU A N 1
ATOM 1425 C CA . GLU A 1 171 ? 1.921 14.227 -3.487 1.00 91.94 171 GLU A CA 1
ATOM 1426 C C . GLU A 1 171 ? 2.910 13.423 -2.618 1.00 91.94 171 GLU A C 1
ATOM 1428 O O . GLU A 1 171 ? 2.943 13.625 -1.405 1.00 91.94 171 GLU A O 1
ATOM 1433 N N . LEU A 1 172 ? 3.751 12.559 -3.212 1.00 89.25 172 LEU A N 1
ATOM 1434 C CA . LEU A 1 172 ? 4.653 11.617 -2.521 1.00 89.25 172 LEU A CA 1
ATOM 1435 C C . LEU A 1 172 ? 5.474 12.236 -1.387 1.00 89.25 172 LEU A C 1
ATOM 1437 O O . LEU A 1 172 ? 5.659 11.602 -0.354 1.00 89.25 172 LEU A O 1
ATOM 1441 N N . TYR A 1 173 ? 5.967 13.460 -1.576 1.00 89.25 173 TYR A N 1
ATOM 1442 C CA . TYR A 1 173 ? 6.862 14.130 -0.626 1.00 89.25 173 TYR A CA 1
ATOM 1443 C C . TYR A 1 173 ? 6.131 14.909 0.473 1.00 89.25 173 TYR A C 1
ATOM 1445 O O . TYR A 1 173 ? 6.766 15.391 1.407 1.00 89.25 173 TYR A O 1
ATOM 1453 N N . LYS A 1 174 ? 4.802 15.047 0.385 1.00 93.50 174 LYS A N 1
ATOM 1454 C CA . LYS A 1 174 ? 3.986 15.735 1.402 1.00 93.50 174 LYS A CA 1
ATOM 1455 C C . LYS A 1 174 ? 3.479 14.794 2.496 1.00 93.50 174 LYS A C 1
ATOM 1457 O O . LYS A 1 174 ? 2.898 15.251 3.481 1.00 93.50 174 LYS A O 1
ATOM 1462 N N . PHE A 1 175 ? 3.696 13.497 2.315 1.00 94.75 175 PHE A N 1
ATOM 1463 C CA . PHE A 1 175 ? 3.266 12.431 3.203 1.00 94.75 175 PHE A CA 1
ATOM 1464 C C . PHE A 1 175 ? 4.438 11.496 3.483 1.00 94.75 175 PHE A C 1
ATOM 1466 O O . PHE A 1 175 ? 5.246 11.206 2.602 1.00 94.75 175 PHE A O 1
ATOM 1473 N N . ASN A 1 176 ? 4.495 10.944 4.690 1.00 94.69 176 ASN A N 1
ATOM 1474 C CA . ASN A 1 176 ? 5.474 9.916 5.009 1.00 94.69 176 ASN A CA 1
ATOM 1475 C C . ASN A 1 176 ? 4.859 8.532 4.785 1.00 94.69 176 ASN A C 1
ATOM 1477 O O . ASN A 1 176 ? 4.408 7.883 5.731 1.00 94.69 176 ASN A O 1
ATOM 1481 N N . PHE A 1 177 ? 4.766 8.083 3.529 1.00 95.75 177 PHE A N 1
ATOM 1482 C CA . PHE A 1 177 ? 4.313 6.715 3.275 1.00 95.75 177 PHE A CA 1
ATOM 1483 C C . PHE A 1 177 ? 5.455 5.706 3.470 1.00 95.75 177 PHE A C 1
ATOM 1485 O O . PHE A 1 177 ? 6.584 5.883 3.003 1.00 95.75 177 PHE A O 1
ATOM 1492 N N . SER A 1 178 ? 5.144 4.616 4.170 1.00 95.50 178 SER A N 1
ATOM 1493 C CA . SER A 1 178 ? 5.848 3.345 4.004 1.00 95.50 178 SER A CA 1
ATOM 1494 C C . SER A 1 178 ? 5.292 2.628 2.771 1.00 95.50 178 SER A C 1
ATOM 1496 O O . SER A 1 178 ? 4.187 2.947 2.327 1.00 95.50 178 SER A O 1
ATOM 1498 N N . ALA A 1 179 ? 6.006 1.629 2.242 1.00 95.62 179 ALA A N 1
ATOM 1499 C CA . ALA A 1 179 ? 5.525 0.861 1.090 1.00 95.62 179 ALA A CA 1
ATOM 1500 C C . ALA A 1 179 ? 4.125 0.270 1.321 1.00 95.62 179 ALA A C 1
ATOM 1502 O O . ALA A 1 179 ? 3.229 0.438 0.498 1.00 95.62 179 ALA A O 1
ATOM 1503 N N . ARG A 1 180 ? 3.912 -0.327 2.501 1.00 95.81 180 ARG A N 1
ATOM 1504 C CA . ARG A 1 180 ? 2.619 -0.889 2.908 1.00 95.81 180 ARG A CA 1
ATOM 1505 C C . ARG A 1 180 ? 1.525 0.175 3.017 1.00 95.81 180 ARG A C 1
ATOM 1507 O O . ARG A 1 180 ? 0.432 -0.032 2.508 1.00 95.81 180 ARG A O 1
ATOM 1514 N N . ASN A 1 181 ? 1.808 1.309 3.664 1.00 95.31 181 ASN A N 1
ATOM 1515 C CA . ASN A 1 181 ? 0.808 2.371 3.816 1.00 95.31 181 ASN A CA 1
ATOM 1516 C C . ASN A 1 181 ? 0.423 2.981 2.465 1.00 95.31 181 ASN A C 1
ATOM 1518 O O . ASN A 1 181 ? -0.748 3.278 2.256 1.00 95.31 181 ASN A O 1
ATOM 1522 N N . PHE A 1 182 ? 1.389 3.161 1.562 1.00 97.00 182 PHE A N 1
ATOM 1523 C CA . PHE A 1 182 ? 1.127 3.667 0.218 1.00 97.00 182 PHE A CA 1
ATOM 1524 C C . PHE A 1 182 ? 0.214 2.725 -0.566 1.00 97.00 182 PHE A C 1
ATOM 1526 O O . PHE A 1 182 ? -0.790 3.160 -1.120 1.00 97.00 182 PHE A O 1
ATOM 1533 N N . GLU A 1 183 ? 0.538 1.432 -0.568 1.00 95.81 183 GLU A N 1
ATOM 1534 C CA . GLU A 1 183 ? -0.254 0.396 -1.230 1.00 95.81 183 GLU A CA 1
ATOM 1535 C C . GLU A 1 183 ? -1.688 0.344 -0.683 1.00 95.81 183 GLU A C 1
ATOM 1537 O O . GLU A 1 183 ? -2.651 0.339 -1.442 1.00 95.81 183 GLU A O 1
ATOM 1542 N N . GLU A 1 184 ? -1.856 0.376 0.637 1.00 96.38 184 GLU A N 1
ATOM 1543 C CA . GLU A 1 184 ? -3.180 0.362 1.259 1.00 96.38 184 GLU A CA 1
ATOM 1544 C C . GLU A 1 184 ? -4.006 1.599 0.872 1.00 96.38 184 GLU A C 1
ATOM 1546 O O . GLU A 1 184 ? -5.155 1.480 0.450 1.00 96.38 184 GLU A O 1
ATOM 1551 N N . ILE A 1 185 ? -3.401 2.788 0.947 1.00 97.25 185 ILE A N 1
ATOM 1552 C CA . ILE A 1 185 ? -4.039 4.060 0.586 1.00 97.25 185 ILE A CA 1
ATOM 1553 C C . ILE A 1 185 ? -4.446 4.082 -0.887 1.00 97.25 185 ILE A C 1
ATOM 1555 O O . ILE A 1 185 ? -5.547 4.532 -1.217 1.00 97.25 185 ILE A O 1
ATOM 1559 N N . ILE A 1 186 ? -3.581 3.596 -1.777 1.00 96.69 186 ILE A N 1
ATOM 1560 C CA . ILE A 1 186 ? -3.852 3.630 -3.211 1.00 96.69 186 ILE A CA 1
ATOM 1561 C C . ILE A 1 186 ? -4.933 2.624 -3.607 1.00 96.69 186 ILE A C 1
ATOM 1563 O O . ILE A 1 186 ? -5.786 2.954 -4.428 1.00 96.69 186 ILE A O 1
ATOM 1567 N N . ASN A 1 187 ? -4.959 1.446 -2.973 1.00 95.75 187 ASN A N 1
ATOM 1568 C CA . ASN A 1 187 ? -6.020 0.463 -3.174 1.00 95.75 187 ASN A CA 1
ATOM 1569 C C . ASN A 1 187 ? -7.366 1.003 -2.685 1.00 95.75 187 ASN A C 1
ATOM 1571 O O . ASN A 1 187 ? -8.320 0.990 -3.453 1.00 95.75 187 ASN A O 1
ATOM 1575 N N . MET A 1 188 ? -7.429 1.566 -1.469 1.00 96.69 188 MET A N 1
ATOM 1576 C CA . MET A 1 188 ? -8.662 2.182 -0.955 1.00 96.69 188 MET A CA 1
ATOM 1577 C C . MET A 1 188 ? -9.157 3.301 -1.877 1.00 96.69 188 MET A C 1
ATOM 1579 O O . MET A 1 188 ? -10.342 3.383 -2.180 1.00 96.69 188 MET A O 1
ATOM 1583 N N . SER A 1 189 ? -8.248 4.140 -2.379 1.00 96.62 189 SER A N 1
ATOM 1584 C CA . SER A 1 189 ? -8.599 5.208 -3.322 1.00 96.62 189 SER A CA 1
ATOM 1585 C C . SER A 1 189 ? -9.153 4.656 -4.638 1.00 96.62 189 SER A C 1
ATOM 1587 O O . SER A 1 189 ? -10.149 5.157 -5.152 1.00 96.62 189 SER A O 1
ATOM 1589 N N . ASN A 1 190 ? -8.531 3.604 -5.170 1.00 95.94 190 ASN A N 1
ATOM 1590 C CA . ASN A 1 190 ? -8.965 2.930 -6.391 1.00 95.94 190 ASN A CA 1
ATOM 1591 C C . ASN A 1 190 ? -10.330 2.259 -6.222 1.00 95.94 190 ASN A C 1
ATOM 1593 O O . ASN A 1 190 ? -11.187 2.375 -7.095 1.00 95.94 190 ASN A O 1
ATOM 1597 N N . ASP A 1 191 ? -10.558 1.611 -5.085 1.00 94.44 191 ASP A N 1
ATOM 1598 C CA . ASP A 1 191 ? -11.830 0.970 -4.772 1.00 94.44 191 ASP A CA 1
ATOM 1599 C C . ASP A 1 191 ? -12.944 1.998 -4.574 1.00 94.44 191 ASP A C 1
ATOM 1601 O O . ASP A 1 191 ? -14.063 1.780 -5.036 1.00 94.44 191 ASP A O 1
ATOM 1605 N N . LEU A 1 192 ? -12.642 3.143 -3.953 1.00 94.94 192 LEU A N 1
ATOM 1606 C CA . LEU A 1 192 ? -13.584 4.254 -3.842 1.00 94.94 192 LEU A CA 1
ATOM 1607 C C . LEU A 1 192 ? -13.983 4.794 -5.214 1.00 94.94 192 LEU A C 1
ATOM 1609 O O . LEU A 1 192 ? -15.175 4.916 -5.467 1.00 94.94 192 LEU A O 1
ATOM 1613 N N . LEU A 1 193 ? -13.030 5.057 -6.113 1.00 93.75 193 LEU A N 1
ATOM 1614 C CA . LEU A 1 193 ? -13.338 5.577 -7.454 1.00 93.75 193 LEU A CA 1
ATOM 1615 C C . LEU A 1 193 ? -14.105 4.586 -8.334 1.00 93.75 193 LEU A C 1
ATOM 1617 O O . LEU A 1 193 ? -14.896 4.991 -9.182 1.00 93.75 193 LEU A O 1
ATOM 1621 N N . LYS A 1 194 ? -13.912 3.279 -8.126 1.00 92.75 194 LYS A N 1
ATOM 1622 C CA . LYS A 1 194 ? -14.721 2.249 -8.795 1.00 92.75 194 LYS A CA 1
ATOM 1623 C C . LYS A 1 194 ? -16.175 2.245 -8.320 1.00 92.75 194 LYS A C 1
ATOM 1625 O O . LYS A 1 194 ? -17.052 1.780 -9.048 1.00 92.75 194 LYS A O 1
ATOM 1630 N N . ARG A 1 195 ? -16.460 2.753 -7.117 1.00 89.31 195 ARG A N 1
ATOM 1631 C CA . ARG A 1 195 ? -17.835 2.952 -6.643 1.00 89.31 195 ARG A CA 1
ATOM 1632 C C . ARG A 1 195 ? -18.371 4.233 -7.280 1.00 89.31 195 ARG A C 1
ATOM 1634 O O . ARG A 1 195 ? -17.777 5.294 -7.137 1.00 89.31 195 ARG A O 1
ATOM 1641 N N . LYS A 1 196 ? -19.542 4.161 -7.922 1.00 74.12 196 LYS A N 1
ATOM 1642 C CA . LYS A 1 196 ? -20.148 5.249 -8.727 1.00 74.12 196 LYS A CA 1
ATOM 1643 C C . LYS A 1 196 ? -20.354 6.600 -8.008 1.00 74.12 196 LYS A C 1
ATOM 1645 O O . LYS A 1 196 ? -20.759 7.563 -8.649 1.00 74.12 196 LYS A O 1
ATOM 1650 N N . HIS A 1 197 ? -20.103 6.687 -6.704 1.00 87.38 197 HIS A N 1
ATOM 1651 C CA . HIS A 1 197 ? -20.382 7.860 -5.873 1.00 87.38 197 HIS A CA 1
ATOM 1652 C C . HIS A 1 197 ? -19.133 8.606 -5.385 1.00 87.38 197 HIS A C 1
ATOM 1654 O O . HIS A 1 197 ? -19.288 9.591 -4.666 1.00 87.38 197 HIS A O 1
ATOM 1660 N N . PHE A 1 198 ? -17.921 8.164 -5.745 1.00 94.44 198 PHE A N 1
ATOM 1661 C CA . PHE A 1 198 ? -16.692 8.880 -5.404 1.00 94.44 198 PHE A CA 1
ATOM 1662 C C . PHE A 1 198 ? -15.931 9.271 -6.670 1.00 94.44 198 PHE A C 1
ATOM 1664 O O . PHE A 1 198 ? -15.572 8.419 -7.476 1.00 94.44 198 PHE A O 1
ATOM 1671 N N . SER A 1 199 ? -15.699 10.567 -6.864 1.00 95.62 199 SER A N 1
ATOM 1672 C CA . SER A 1 199 ? -15.014 11.108 -8.037 1.00 95.62 199 SER A CA 1
ATOM 1673 C C . SER A 1 199 ? -13.556 11.452 -7.747 1.00 95.62 199 SER A C 1
ATOM 1675 O O . SER A 1 199 ? -13.148 11.681 -6.604 1.00 95.62 199 SER A O 1
ATOM 1677 N N . ILE A 1 200 ? -12.760 11.557 -8.812 1.00 95.50 200 ILE A N 1
ATOM 1678 C CA . ILE A 1 200 ? -11.354 11.967 -8.725 1.00 95.50 200 ILE A CA 1
ATOM 1679 C C . ILE A 1 200 ? -11.207 13.350 -8.066 1.00 95.50 200 ILE A C 1
ATOM 1681 O O . ILE A 1 200 ? -10.304 13.576 -7.260 1.00 95.50 200 ILE A O 1
ATOM 1685 N N . THR A 1 201 ? -12.152 14.259 -8.327 1.00 96.56 201 THR A N 1
ATOM 1686 C CA . THR A 1 201 ? -12.204 15.597 -7.727 1.00 96.56 201 THR A CA 1
ATOM 1687 C C . THR A 1 201 ? -12.405 15.528 -6.216 1.00 96.56 201 THR A C 1
ATOM 1689 O O . THR A 1 201 ? -11.743 16.256 -5.477 1.00 96.56 201 THR A O 1
ATOM 1692 N N . GLN A 1 202 ? -13.267 14.624 -5.739 1.00 96.88 202 GLN A N 1
ATOM 1693 C CA . GLN A 1 202 ? -13.478 14.409 -4.306 1.00 96.88 202 GLN A CA 1
ATOM 1694 C C . GLN A 1 202 ? -12.226 13.836 -3.633 1.00 96.88 202 GLN A C 1
ATOM 1696 O O . GLN A 1 202 ? -11.866 14.294 -2.548 1.00 96.88 202 GLN A O 1
ATOM 1701 N N . LEU A 1 203 ? -11.510 12.912 -4.290 1.00 96.69 203 LEU A N 1
ATOM 1702 C CA . LEU A 1 203 ? -10.229 12.399 -3.792 1.00 96.69 203 LEU A CA 1
ATOM 1703 C C . LEU A 1 203 ? -9.193 13.523 -3.637 1.00 96.69 203 LEU A C 1
ATOM 1705 O O . LEU A 1 203 ? -8.579 13.665 -2.580 1.00 96.69 203 LEU A O 1
ATOM 1709 N N . ILE A 1 204 ? -9.027 14.357 -4.668 1.00 96.62 204 ILE A N 1
ATOM 1710 C CA . ILE A 1 204 ? -8.099 15.498 -4.632 1.00 96.62 204 ILE A CA 1
ATOM 1711 C C . ILE A 1 204 ? -8.483 16.465 -3.507 1.00 96.62 204 ILE A C 1
ATOM 1713 O O . ILE A 1 204 ? -7.616 16.916 -2.756 1.00 96.62 204 ILE A O 1
ATOM 1717 N N . GLN A 1 205 ? -9.774 16.773 -3.367 1.00 97.06 205 GLN A N 1
ATOM 1718 C CA . GLN A 1 205 ? -10.261 17.673 -2.325 1.00 97.06 205 GLN A CA 1
ATOM 1719 C C . GLN A 1 205 ? -10.013 17.113 -0.921 1.00 97.06 205 GLN A C 1
ATOM 1721 O O . GLN A 1 205 ? -9.610 17.863 -0.028 1.00 97.06 205 GLN A O 1
ATOM 1726 N N . LEU A 1 206 ? -10.196 15.806 -0.722 1.00 96.56 206 LEU A N 1
ATOM 1727 C CA . LEU A 1 206 ? -9.883 15.129 0.534 1.00 96.56 206 LEU A CA 1
ATOM 1728 C C . LEU A 1 206 ? -8.397 15.277 0.882 1.00 96.56 206 LEU A C 1
ATOM 1730 O O . LEU A 1 206 ? -8.066 15.727 1.979 1.00 96.56 206 LEU A O 1
ATOM 1734 N N . ILE A 1 207 ? -7.505 14.968 -0.065 1.00 96.19 207 ILE A N 1
ATOM 1735 C CA . ILE A 1 207 ? -6.050 15.090 0.114 1.00 96.19 207 ILE A CA 1
ATOM 1736 C C . ILE A 1 207 ? -5.676 16.528 0.499 1.00 96.19 207 ILE A C 1
ATOM 1738 O O . ILE A 1 207 ? -4.981 16.734 1.496 1.00 96.19 207 ILE A O 1
ATOM 1742 N N . LYS A 1 208 ? -6.186 17.528 -0.233 1.00 95.81 208 LYS A N 1
ATOM 1743 C CA . LYS A 1 208 ? -5.948 18.954 0.052 1.00 95.81 208 LYS A CA 1
ATOM 1744 C C . LYS A 1 208 ? -6.456 19.370 1.432 1.00 95.81 208 LYS A C 1
ATOM 1746 O O . LYS A 1 208 ? -5.759 20.076 2.153 1.00 95.81 208 LYS A O 1
ATOM 1751 N N . THR A 1 209 ? -7.647 18.912 1.813 1.00 96.31 209 THR A N 1
ATOM 1752 C CA . THR A 1 209 ? -8.251 19.218 3.119 1.00 96.31 209 THR A CA 1
ATOM 1753 C C . THR A 1 209 ? -7.408 18.671 4.267 1.00 96.31 209 THR A C 1
ATOM 1755 O O . THR A 1 209 ? -7.265 19.315 5.302 1.00 96.31 209 THR A O 1
ATOM 1758 N N . ILE A 1 210 ? -6.829 17.483 4.100 1.00 95.50 210 ILE A N 1
ATOM 1759 C CA . ILE A 1 210 ? -5.946 16.899 5.112 1.00 95.50 210 ILE A CA 1
ATOM 1760 C C . ILE A 1 210 ? -4.646 17.692 5.184 1.00 95.50 210 ILE A C 1
ATOM 1762 O O . ILE A 1 210 ? -4.223 18.054 6.275 1.00 95.50 210 ILE A O 1
ATOM 1766 N N . GLN A 1 211 ? -4.066 18.043 4.036 1.00 93.19 211 GLN A N 1
ATOM 1767 C CA . GLN A 1 211 ? -2.842 18.841 3.981 1.00 93.19 211 GLN A CA 1
ATOM 1768 C C . GLN A 1 211 ? -2.967 20.200 4.674 1.00 93.19 211 GLN A C 1
ATOM 1770 O O . GLN A 1 211 ? -1.979 20.637 5.262 1.00 93.19 211 GLN A O 1
ATOM 1775 N N . SER A 1 212 ? -4.141 20.841 4.615 1.00 91.69 212 SER A N 1
ATOM 1776 C CA . SER A 1 212 ? -4.379 22.146 5.241 1.00 91.69 212 SER A CA 1
ATOM 1777 C C . SER A 1 212 ? -4.719 22.075 6.732 1.00 91.69 212 SER A C 1
ATOM 1779 O O . SER A 1 212 ? -4.394 23.006 7.461 1.00 91.69 212 SER A O 1
ATOM 1781 N N . LYS A 1 213 ? -5.372 21.001 7.200 1.00 88.12 213 LYS A N 1
ATOM 1782 C CA . LYS A 1 213 ? -5.850 20.893 8.593 1.00 88.12 213 LYS A CA 1
ATOM 1783 C C . LYS A 1 213 ? -4.818 20.351 9.576 1.00 88.12 213 LYS A C 1
ATOM 1785 O O . LYS A 1 213 ? -4.887 20.653 10.763 1.00 88.12 213 LYS A O 1
ATOM 1790 N N . THR A 1 214 ? -3.906 19.505 9.122 1.00 79.06 214 THR A N 1
ATOM 1791 C CA . THR A 1 214 ? -2.869 18.926 9.987 1.00 79.06 214 THR A CA 1
ATOM 1792 C C . THR A 1 214 ? -1.660 19.840 10.103 1.00 79.06 214 THR A C 1
ATOM 1794 O O . THR A 1 214 ? -1.333 20.554 9.154 1.00 79.06 214 THR A O 1
ATOM 1797 N N . SER A 1 215 ? -0.941 19.730 11.223 1.00 78.06 215 SER A N 1
ATOM 1798 C CA . SER A 1 215 ? 0.385 20.323 11.423 1.00 78.06 215 SER A CA 1
ATOM 1799 C C . SER A 1 215 ? 1.368 19.959 10.294 1.00 78.06 215 SER A C 1
ATOM 1801 O O . SER A 1 215 ? 1.085 19.158 9.399 1.00 78.06 215 SER A O 1
ATOM 1803 N N . HIS A 1 216 ? 2.573 20.532 10.320 1.00 82.06 216 HIS A N 1
ATOM 1804 C CA . HIS A 1 216 ? 3.616 20.211 9.337 1.00 82.06 216 HIS A CA 1
ATOM 1805 C C . HIS A 1 216 ? 4.132 18.756 9.429 1.00 82.06 216 HIS A C 1
ATOM 1807 O O . HIS A 1 216 ? 4.945 18.354 8.599 1.00 82.06 216 HIS A O 1
ATOM 1813 N N . ASP A 1 217 ? 3.623 17.944 10.364 1.00 93.38 217 ASP A N 1
ATOM 1814 C CA . ASP A 1 217 ? 3.979 16.533 10.499 1.00 93.38 217 ASP A CA 1
ATOM 1815 C C . ASP A 1 217 ? 3.371 15.662 9.379 1.00 93.38 217 ASP A C 1
ATOM 1817 O O . ASP A 1 217 ? 2.158 15.439 9.274 1.00 93.38 217 ASP A O 1
ATOM 1821 N N . GLN A 1 218 ? 4.254 15.116 8.544 1.00 94.00 218 GLN A N 1
ATOM 1822 C CA . GLN A 1 218 ? 3.921 14.220 7.440 1.00 94.00 218 GLN A CA 1
ATOM 1823 C C . GLN A 1 218 ? 3.337 12.876 7.902 1.00 94.00 218 GLN A C 1
ATOM 1825 O O . GLN A 1 218 ? 2.554 12.266 7.171 1.00 94.00 218 GLN A O 1
ATOM 1830 N N . GLN A 1 219 ? 3.699 12.396 9.094 1.00 94.44 219 GLN A N 1
ATOM 1831 C CA . GLN A 1 219 ? 3.210 11.127 9.630 1.00 94.44 219 GLN A CA 1
ATOM 1832 C C . GLN A 1 219 ? 1.743 11.240 10.059 1.00 94.44 219 GLN A C 1
ATOM 1834 O O . GLN A 1 219 ? 0.927 10.359 9.753 1.00 94.44 219 GLN A O 1
ATOM 1839 N N . MET A 1 220 ? 1.385 12.349 10.712 1.00 94.25 220 MET A N 1
ATOM 1840 C CA . MET A 1 220 ? -0.005 12.654 11.057 1.00 94.25 220 MET A CA 1
ATOM 1841 C C . MET A 1 220 ? -0.870 12.790 9.801 1.00 94.25 220 MET A C 1
ATOM 1843 O O . MET A 1 220 ? -1.941 12.185 9.739 1.00 94.25 220 MET A O 1
ATOM 1847 N N . LYS A 1 221 ? -0.373 13.478 8.761 1.00 95.81 221 LYS A N 1
ATOM 1848 C CA . LYS A 1 221 ? -1.034 13.570 7.445 1.00 95.81 221 LYS A CA 1
ATOM 1849 C C . LYS A 1 221 ? -1.342 12.200 6.852 1.00 95.81 221 LYS A C 1
ATOM 1851 O O . LYS A 1 221 ? -2.481 11.943 6.461 1.00 95.81 221 LYS A O 1
ATOM 1856 N N . THR A 1 222 ? -0.352 11.306 6.818 1.00 96.19 222 THR A N 1
ATOM 1857 C CA . THR A 1 222 ? -0.532 9.935 6.317 1.00 96.19 222 THR A CA 1
ATOM 1858 C C . THR A 1 222 ? -1.599 9.191 7.114 1.00 96.19 222 THR A C 1
ATOM 1860 O O . THR A 1 222 ? -2.491 8.572 6.533 1.00 96.19 222 THR A O 1
ATOM 1863 N N . THR A 1 223 ? -1.534 9.273 8.444 1.00 95.81 223 THR A N 1
ATOM 1864 C CA . THR A 1 223 ? -2.467 8.582 9.345 1.00 95.81 223 THR A CA 1
ATOM 1865 C C . THR A 1 223 ? -3.898 9.083 9.158 1.00 95.81 223 THR A C 1
ATOM 1867 O O . THR A 1 223 ? -4.829 8.282 9.071 1.00 95.81 223 THR A O 1
ATOM 1870 N N . GLN A 1 224 ? -4.083 10.396 9.025 1.00 96.12 224 GLN A N 1
ATOM 1871 C CA . GLN A 1 224 ? -5.399 10.987 8.810 1.00 96.12 224 GLN A CA 1
ATOM 1872 C C . GLN A 1 224 ? -5.963 10.676 7.420 1.00 96.12 224 GLN A C 1
ATOM 1874 O O . GLN A 1 224 ? -7.157 10.396 7.308 1.00 96.12 224 GLN A O 1
ATOM 1879 N N . LEU A 1 225 ? -5.128 10.667 6.374 1.00 96.88 225 LEU A N 1
ATOM 1880 C CA . LEU A 1 225 ? -5.547 10.262 5.027 1.00 96.88 225 LEU A CA 1
ATOM 1881 C C . LEU A 1 225 ? -5.997 8.810 5.007 1.00 96.88 225 LEU A C 1
ATOM 1883 O O . LEU A 1 225 ? -7.096 8.518 4.542 1.00 96.88 225 LEU A O 1
ATOM 1887 N N . LYS A 1 226 ? -5.188 7.925 5.588 1.00 96.69 226 LYS A N 1
ATOM 1888 C CA . LYS A 1 226 ? -5.515 6.510 5.731 1.00 96.69 226 LYS A CA 1
ATOM 1889 C C . LYS A 1 226 ? -6.848 6.312 6.454 1.00 96.69 226 LYS A C 1
ATOM 1891 O O . LYS A 1 226 ? -7.715 5.615 5.941 1.00 96.69 226 LYS A O 1
ATOM 1896 N N . LYS A 1 227 ? -7.033 6.970 7.605 1.00 95.69 227 LYS A N 1
ATOM 1897 C CA . LYS A 1 227 ? -8.276 6.902 8.385 1.00 95.69 227 LYS A CA 1
ATOM 1898 C C . LYS A 1 227 ? -9.481 7.404 7.583 1.00 95.69 227 LYS A C 1
ATOM 1900 O O . LYS A 1 227 ? -10.493 6.719 7.532 1.00 95.69 227 LYS A O 1
ATOM 1905 N N . SER A 1 228 ? -9.357 8.552 6.920 1.00 96.69 228 SER A N 1
ATOM 1906 C CA . SER A 1 228 ? -10.462 9.144 6.152 1.00 96.69 228 SER A CA 1
ATOM 1907 C C . SER A 1 228 ? -10.871 8.259 4.970 1.00 96.69 228 SER A C 1
ATOM 1909 O O . SER A 1 228 ? -12.056 8.035 4.743 1.00 96.69 228 SER A O 1
ATOM 1911 N N . LEU A 1 229 ? -9.897 7.708 4.236 1.00 96.56 229 LEU A N 1
ATOM 1912 C CA . LEU A 1 229 ? -10.162 6.767 3.145 1.00 96.56 229 LEU A CA 1
ATOM 1913 C C . LEU A 1 229 ? -10.799 5.472 3.653 1.00 96.56 229 LEU A C 1
ATOM 1915 O O . LEU A 1 229 ? -11.727 4.972 3.020 1.00 96.56 229 LEU A O 1
ATOM 1919 N N . PHE A 1 230 ? -10.345 4.953 4.795 1.00 95.50 230 PHE A N 1
ATOM 1920 C CA . PHE A 1 230 ? -10.930 3.766 5.415 1.00 95.50 230 PHE A CA 1
ATOM 1921 C C . PHE A 1 230 ? -12.397 3.994 5.796 1.00 95.50 230 PHE A C 1
ATOM 1923 O O . PHE A 1 230 ? -13.254 3.182 5.457 1.00 95.50 230 PHE A O 1
ATOM 1930 N N . GLU A 1 231 ? -12.711 5.124 6.435 1.00 95.12 231 GLU A N 1
ATOM 1931 C CA . GLU A 1 231 ? -14.081 5.458 6.840 1.00 95.12 231 GLU A CA 1
ATOM 1932 C C . GLU A 1 231 ? -15.030 5.589 5.645 1.00 95.12 231 GLU A C 1
ATOM 1934 O O . GLU A 1 231 ? -16.158 5.098 5.695 1.00 95.12 231 GLU A O 1
ATOM 1939 N N . LEU A 1 232 ? -14.553 6.182 4.548 1.00 95.06 232 LEU A N 1
ATOM 1940 C CA . LEU A 1 232 ? -15.295 6.255 3.288 1.00 95.06 232 LEU A CA 1
ATOM 1941 C C . LEU A 1 232 ? -15.445 4.876 2.624 1.00 95.06 232 LEU A C 1
ATOM 1943 O O . LEU A 1 232 ? -16.475 4.581 2.018 1.00 95.06 232 LEU A O 1
ATOM 1947 N N . SER A 1 233 ? -14.426 4.022 2.734 1.00 93.69 233 SER A N 1
ATOM 1948 C CA . SER A 1 233 ? -14.413 2.689 2.119 1.00 93.69 233 SER A CA 1
ATOM 1949 C C . SER A 1 233 ? -15.280 1.684 2.881 1.00 93.69 233 SER A C 1
ATOM 1951 O O . SER A 1 233 ? -15.828 0.766 2.263 1.00 93.69 233 SER A O 1
ATOM 1953 N N . HIS A 1 234 ? -15.469 1.872 4.189 1.00 94.00 234 HIS A N 1
ATOM 1954 C CA . HIS A 1 234 ? -16.180 0.941 5.069 1.00 94.00 234 HIS A CA 1
ATOM 1955 C C . HIS A 1 234 ? -17.221 1.647 5.962 1.00 94.00 234 HIS A C 1
ATOM 1957 O O . HIS A 1 234 ? -17.167 1.527 7.188 1.00 94.00 234 HIS A O 1
ATOM 1963 N N . PRO A 1 235 ? -18.221 2.344 5.386 1.00 93.75 235 PRO A N 1
ATOM 1964 C CA . PRO A 1 235 ? -19.134 3.200 6.148 1.00 93.75 235 PRO A CA 1
ATOM 1965 C C . PRO A 1 235 ? -19.942 2.433 7.204 1.00 93.75 235 PRO A C 1
ATOM 1967 O O . PRO A 1 235 ? -20.116 2.915 8.322 1.00 93.75 235 PRO A O 1
ATOM 1970 N N . THR A 1 236 ? -20.399 1.217 6.889 1.00 95.25 236 THR A N 1
ATOM 1971 C CA . THR A 1 236 ? -21.147 0.369 7.831 1.00 95.25 236 THR A CA 1
ATOM 1972 C C . THR A 1 236 ? -20.281 -0.062 9.013 1.00 95.25 236 THR A C 1
ATOM 1974 O O . THR A 1 236 ? -20.722 0.023 10.159 1.00 95.25 236 THR A O 1
ATOM 1977 N N . LEU A 1 237 ? -19.039 -0.482 8.748 1.00 95.62 237 LEU A N 1
ATOM 1978 C CA . LEU A 1 237 ? -18.086 -0.889 9.782 1.00 95.62 237 LEU A CA 1
ATOM 1979 C C . LEU A 1 237 ? -17.712 0.297 10.675 1.00 95.62 237 LEU A C 1
ATOM 1981 O O . LEU A 1 237 ? -17.713 0.179 11.897 1.00 95.62 237 LEU A O 1
ATOM 1985 N N . THR A 1 238 ? -17.463 1.464 10.079 1.00 95.94 238 THR A N 1
ATOM 1986 C CA . THR A 1 238 ? -17.215 2.708 10.815 1.00 95.94 238 THR A CA 1
ATOM 1987 C C . THR A 1 238 ? -18.406 3.091 11.684 1.00 95.94 238 THR A C 1
ATOM 1989 O O . THR A 1 238 ? -18.224 3.408 12.858 1.00 95.94 238 THR A O 1
ATOM 1992 N N . LYS A 1 239 ? -19.634 3.016 11.155 1.00 96.75 239 LYS A N 1
ATOM 1993 C CA . LYS A 1 239 ? -20.851 3.307 11.923 1.00 96.75 239 LYS A CA 1
ATOM 1994 C C . LYS A 1 239 ? -20.992 2.370 13.124 1.00 96.75 239 LYS A C 1
ATOM 1996 O O . LYS A 1 239 ? -21.211 2.864 14.226 1.00 96.75 239 LYS A O 1
ATOM 2001 N N . LYS A 1 240 ? -20.815 1.057 12.935 1.00 96.38 240 LYS A N 1
ATOM 2002 C CA . LYS A 1 240 ? -20.866 0.073 14.030 1.00 96.38 240 LYS A CA 1
ATOM 2003 C C . LYS A 1 240 ? -19.782 0.316 15.080 1.00 96.38 240 LYS A C 1
ATOM 2005 O O . LYS A 1 240 ? -20.088 0.398 16.263 1.00 96.38 240 LYS A O 1
ATOM 2010 N N . ASN A 1 241 ? -18.534 0.516 14.658 1.00 96.81 241 ASN A N 1
ATOM 2011 C CA . ASN A 1 241 ? -17.439 0.827 15.578 1.00 96.81 241 ASN A CA 1
ATOM 2012 C C . ASN A 1 241 ? -17.693 2.118 16.372 1.00 96.81 241 ASN A C 1
ATOM 2014 O O . ASN A 1 241 ? -17.388 2.176 17.560 1.00 96.81 241 ASN A O 1
ATOM 2018 N N . ASN A 1 242 ? -18.279 3.141 15.746 1.00 96.25 242 ASN A N 1
ATOM 2019 C CA . ASN A 1 242 ? -18.654 4.375 16.435 1.00 96.25 242 ASN A CA 1
ATOM 2020 C C . ASN A 1 242 ? -19.800 4.158 17.431 1.00 96.25 242 ASN A C 1
ATOM 2022 O O . ASN A 1 242 ? -19.772 4.756 18.501 1.00 96.25 242 ASN A O 1
ATOM 2026 N N . GLN A 1 243 ? -20.777 3.302 17.115 1.00 96.31 243 GLN A N 1
ATOM 2027 C CA . GLN A 1 243 ? -21.837 2.921 18.054 1.00 96.31 243 GLN A CA 1
ATOM 2028 C C . GLN A 1 243 ? -21.258 2.216 19.283 1.00 96.31 243 GLN A C 1
ATOM 2030 O O . GLN A 1 243 ? -21.520 2.658 20.397 1.00 96.31 243 GLN A O 1
ATOM 2035 N N . ILE A 1 244 ? -20.393 1.217 19.080 1.00 96.06 244 ILE A N 1
ATOM 2036 C CA . ILE A 1 244 ? -19.692 0.514 20.164 1.00 96.06 244 ILE A CA 1
ATOM 2037 C C . ILE A 1 244 ? -18.897 1.505 21.022 1.00 96.06 244 ILE A C 1
ATOM 2039 O O . ILE A 1 244 ? -18.996 1.501 22.247 1.00 96.06 244 ILE A O 1
ATOM 2043 N N . LEU A 1 245 ? -18.143 2.407 20.387 1.00 95.50 245 LEU A N 1
ATOM 2044 C CA . LEU A 1 245 ? -17.343 3.412 21.084 1.00 95.50 245 LEU A CA 1
ATOM 2045 C C . LEU A 1 245 ? -18.206 4.397 21.891 1.00 95.50 245 LEU A C 1
ATOM 2047 O O . LEU A 1 245 ? -17.804 4.798 22.982 1.00 95.50 245 LEU A O 1
ATOM 2051 N N . SER A 1 246 ? -19.380 4.782 21.386 1.00 95.38 246 SER A N 1
ATOM 2052 C CA . SER A 1 246 ? -20.350 5.586 22.139 1.00 95.38 246 SER A CA 1
ATOM 2053 C C . SER A 1 246 ? -20.911 4.814 23.332 1.00 95.38 246 SER A C 1
ATOM 2055 O O . SER A 1 246 ? -20.865 5.329 24.445 1.00 95.38 246 SER A O 1
ATOM 2057 N N . SER A 1 247 ? -21.323 3.557 23.141 1.00 95.75 247 SER A N 1
ATOM 2058 C CA . SER A 1 247 ? -21.802 2.704 24.234 1.00 95.75 247 SER A CA 1
ATOM 2059 C C . SER A 1 247 ? -20.741 2.505 25.317 1.00 95.75 247 SER A C 1
ATOM 2061 O O . SER A 1 247 ? -21.068 2.553 26.494 1.00 95.75 247 SER A O 1
ATOM 2063 N N . ILE A 1 248 ? -19.460 2.366 24.952 1.00 94.75 248 ILE A N 1
ATOM 2064 C CA . ILE A 1 248 ? -18.351 2.280 25.917 1.00 94.75 248 ILE A CA 1
ATOM 2065 C C . ILE A 1 248 ? -18.191 3.582 26.713 1.00 94.75 248 ILE A C 1
ATOM 2067 O O . ILE A 1 248 ? -17.987 3.536 27.925 1.00 94.75 248 ILE A O 1
ATOM 2071 N N . LYS A 1 249 ? -18.303 4.747 26.061 1.00 93.31 249 LYS A N 1
ATOM 2072 C CA . LYS A 1 249 ? -18.218 6.054 26.741 1.00 93.31 249 LYS A CA 1
ATOM 2073 C C . LYS A 1 249 ? -19.340 6.262 27.760 1.00 93.31 249 LYS A C 1
ATOM 2075 O O . LYS A 1 249 ? -19.132 6.955 28.752 1.00 93.31 249 LYS A O 1
ATOM 2080 N N . GLU A 1 250 ? -20.502 5.657 27.535 1.00 94.75 250 GLU A N 1
ATOM 2081 C CA . GLU A 1 250 ? -21.655 5.734 28.437 1.00 94.75 250 GLU A CA 1
ATOM 2082 C C . GLU A 1 250 ? -21.505 4.870 29.698 1.00 94.75 250 GLU A C 1
ATOM 2084 O O . GLU A 1 250 ? -22.174 5.148 30.692 1.00 94.75 250 GLU A O 1
ATOM 2089 N N . LEU A 1 251 ? -20.596 3.883 29.716 1.00 92.00 251 LEU A N 1
ATOM 2090 C CA . LEU A 1 251 ? -20.427 2.953 30.846 1.00 92.00 251 LEU A CA 1
ATOM 2091 C C . LEU A 1 251 ? -19.931 3.624 32.147 1.00 92.00 251 LEU A C 1
ATOM 2093 O O . LEU A 1 251 ? -19.871 2.972 33.187 1.00 92.00 251 LEU A O 1
ATOM 2097 N N . LYS A 1 252 ? -19.558 4.915 32.112 1.00 87.81 252 LYS A N 1
ATOM 2098 C CA . LYS A 1 252 ? -19.008 5.683 33.254 1.00 87.81 252 LYS A CA 1
ATOM 2099 C C . LYS A 1 252 ? -17.887 4.942 34.004 1.00 87.81 252 LYS A C 1
ATOM 2101 O O . LYS A 1 252 ? -17.724 5.106 35.209 1.00 87.81 252 LYS A O 1
ATOM 2106 N N . ILE A 1 253 ? -17.115 4.126 33.290 1.00 90.31 253 ILE A N 1
ATOM 2107 C CA . ILE A 1 253 ? -16.053 3.308 33.874 1.00 90.31 253 ILE A CA 1
ATOM 2108 C C . ILE A 1 253 ? -14.841 4.191 34.202 1.00 90.31 253 ILE A C 1
ATOM 2110 O O . ILE A 1 253 ? -14.551 5.170 33.508 1.00 90.31 253 ILE A O 1
ATOM 2114 N N . SER A 1 254 ? -14.124 3.828 35.266 1.00 88.50 254 SER A N 1
ATOM 2115 C CA . SER A 1 254 ? -12.851 4.433 35.662 1.00 88.50 254 SER A CA 1
ATOM 2116 C C . SER A 1 254 ? -11.860 4.529 34.496 1.00 88.50 254 SER A C 1
ATOM 2118 O O . SER A 1 254 ? -11.671 3.575 33.743 1.00 88.50 254 SER A O 1
ATOM 2120 N N . LYS A 1 255 ? -11.149 5.662 34.383 1.00 88.19 255 LYS A N 1
ATOM 2121 C CA . LYS A 1 255 ? -10.136 5.899 33.331 1.00 88.19 255 LYS A CA 1
ATOM 2122 C C . LYS A 1 255 ? -8.975 4.892 33.354 1.00 88.19 255 LYS A C 1
ATOM 2124 O O . LYS A 1 255 ? -8.221 4.823 32.389 1.00 88.19 255 LYS A O 1
ATOM 2129 N N . LYS A 1 256 ? -8.812 4.142 34.451 1.00 91.44 256 LYS A N 1
ATOM 2130 C CA . LYS A 1 256 ? -7.811 3.074 34.593 1.00 91.44 256 LYS A CA 1
ATOM 2131 C C . LYS A 1 256 ? -8.161 1.814 33.792 1.00 91.44 256 LYS A C 1
ATOM 2133 O O . LYS A 1 256 ? -7.275 1.000 33.536 1.00 91.44 256 LYS A O 1
ATOM 2138 N N . ILE A 1 257 ? -9.429 1.641 33.419 1.00 93.38 257 ILE A N 1
ATOM 2139 C CA . ILE A 1 257 ? -9.924 0.465 32.706 1.00 93.38 257 ILE A CA 1
ATOM 2140 C C . ILE A 1 257 ? -9.955 0.781 31.215 1.00 93.38 257 ILE A C 1
ATOM 2142 O O . ILE A 1 257 ? -10.589 1.735 30.767 1.00 93.38 257 ILE A O 1
ATOM 2146 N N . ASN A 1 258 ? -9.273 -0.051 30.441 1.00 95.06 258 ASN A N 1
ATOM 2147 C CA . ASN A 1 258 ? -9.239 0.026 28.995 1.00 95.06 258 ASN A CA 1
ATOM 2148 C C . ASN A 1 258 ? -10.087 -1.100 28.400 1.00 95.06 258 ASN A C 1
ATOM 2150 O O . ASN A 1 258 ? -9.860 -2.273 28.708 1.00 95.06 258 ASN A O 1
ATOM 2154 N N . ILE A 1 259 ? -11.035 -0.735 27.537 1.00 95.62 259 ILE A N 1
ATOM 2155 C CA . ILE A 1 259 ? -11.894 -1.667 26.806 1.00 95.62 259 ILE A CA 1
ATOM 2156 C C . ILE A 1 259 ? -11.508 -1.601 25.335 1.00 95.62 259 ILE A C 1
ATOM 2158 O O . ILE A 1 259 ? -11.671 -0.570 24.683 1.00 95.62 259 ILE A O 1
ATOM 2162 N N . ASN A 1 260 ? -11.021 -2.720 24.814 1.00 96.19 260 ASN A N 1
ATOM 2163 C CA . ASN A 1 260 ? -10.665 -2.886 23.414 1.00 96.19 260 ASN A CA 1
ATOM 2164 C C . ASN A 1 260 ? -11.529 -3.969 22.777 1.00 96.19 260 ASN A C 1
ATOM 2166 O O . ASN A 1 260 ? -11.999 -4.884 23.443 1.00 96.19 260 ASN A O 1
ATOM 2170 N N . TRP A 1 261 ? -11.700 -3.893 21.468 1.00 96.94 261 TRP A N 1
ATOM 2171 C CA . TRP A 1 261 ? -12.369 -4.919 20.681 1.00 96.94 261 TRP A CA 1
ATOM 2172 C C . TRP A 1 261 ? -11.709 -5.010 19.310 1.00 96.94 261 TRP A C 1
ATOM 2174 O O . TRP A 1 261 ? -10.922 -4.138 18.917 1.00 96.94 261 TRP A O 1
ATOM 2184 N N . ASP A 1 262 ? -12.024 -6.076 18.588 1.00 95.94 262 ASP A N 1
ATOM 2185 C CA . ASP A 1 262 ? -11.587 -6.236 17.213 1.00 95.94 262 ASP A CA 1
ATOM 2186 C C . ASP A 1 262 ? -12.346 -5.256 16.310 1.00 95.94 262 ASP A C 1
ATOM 2188 O O . ASP A 1 262 ? -13.541 -5.397 16.067 1.00 95.94 262 ASP A O 1
ATOM 2192 N N . LYS A 1 263 ? -11.647 -4.247 15.786 1.00 93.06 263 LYS A N 1
ATOM 2193 C CA . LYS A 1 263 ? -12.255 -3.213 14.933 1.00 93.06 263 LYS A CA 1
ATOM 2194 C C . LYS A 1 263 ? -12.715 -3.741 13.574 1.00 93.06 263 LYS A C 1
ATOM 2196 O O . LYS A 1 263 ? -13.440 -3.020 12.887 1.00 93.06 263 LYS A O 1
ATOM 2201 N N . SER A 1 264 ? -12.289 -4.941 13.175 1.00 93.25 264 SER A N 1
ATOM 2202 C CA . SER A 1 264 ? -12.823 -5.616 11.988 1.00 93.25 264 SER A CA 1
ATOM 2203 C C . SER A 1 264 ? -14.212 -6.218 12.237 1.00 93.25 264 SER A C 1
ATOM 2205 O O . SER A 1 264 ? -14.958 -6.407 11.280 1.00 93.25 264 SER A O 1
ATOM 2207 N N . LEU A 1 265 ? -14.584 -6.427 13.511 1.00 94.81 265 LEU A N 1
ATOM 2208 C CA . LEU A 1 265 ? -15.795 -7.133 13.944 1.00 94.81 265 LEU A CA 1
ATOM 2209 C C . LEU A 1 265 ? -15.890 -8.557 13.363 1.00 94.81 265 LEU A C 1
ATOM 2211 O O . LEU A 1 265 ? -16.982 -9.078 13.150 1.00 94.81 265 LEU A O 1
ATOM 2215 N N . GLU A 1 266 ? -14.743 -9.177 13.061 1.00 94.19 266 GLU A N 1
ATOM 2216 C CA . GLU A 1 266 ? -14.680 -10.588 12.667 1.00 94.19 266 GLU A CA 1
ATOM 2217 C C . GLU A 1 266 ? -14.721 -11.503 13.897 1.00 94.19 266 GLU A C 1
ATOM 2219 O O . GLU A 1 266 ? -15.275 -12.602 13.838 1.00 94.19 266 GLU A O 1
ATOM 2224 N N . ASN A 1 267 ? -14.180 -11.036 15.027 1.00 94.94 267 ASN A N 1
ATOM 2225 C CA . ASN A 1 267 ? -14.171 -11.764 16.290 1.00 94.94 267 ASN A CA 1
ATOM 2226 C C . ASN A 1 267 ? -15.139 -11.149 17.303 1.00 94.94 267 ASN A C 1
ATOM 2228 O O . ASN A 1 267 ? -14.999 -9.986 17.692 1.00 94.94 267 ASN A O 1
ATOM 2232 N N . LYS A 1 268 ? -16.067 -11.974 17.797 1.00 94.69 268 LYS A N 1
ATOM 2233 C CA . LYS A 1 268 ? -16.983 -11.588 18.872 1.00 94.69 268 LYS A CA 1
ATOM 2234 C C . LYS A 1 268 ? -16.251 -11.457 20.199 1.00 94.69 268 LYS A C 1
ATOM 2236 O O . LYS A 1 268 ? -15.437 -12.306 20.562 1.00 94.69 268 LYS A O 1
ATOM 2241 N N . GLY A 1 269 ? -16.624 -10.437 20.961 1.00 94.44 269 GLY A N 1
ATOM 2242 C CA . GLY A 1 269 ? -16.114 -10.192 22.306 1.00 94.44 269 GLY A CA 1
ATOM 2243 C C . GLY A 1 269 ? -15.459 -8.828 22.485 1.00 94.44 269 GLY A C 1
ATOM 2244 O O . GLY A 1 269 ? -15.329 -8.028 21.557 1.00 94.44 269 GLY A O 1
ATOM 2245 N N . ILE A 1 270 ? -15.072 -8.565 23.729 1.00 96.38 270 ILE A N 1
ATOM 2246 C CA . ILE A 1 270 ? -14.332 -7.378 24.153 1.00 96.38 270 ILE A CA 1
ATOM 2247 C C . ILE A 1 270 ? -13.214 -7.814 25.099 1.00 96.38 270 ILE A C 1
ATOM 2249 O O . ILE A 1 270 ? -13.372 -8.757 25.873 1.00 96.38 270 ILE A O 1
ATOM 2253 N N . ASN A 1 271 ? -12.087 -7.120 25.045 1.00 96.81 271 ASN A N 1
ATOM 2254 C CA . ASN A 1 271 ? -10.977 -7.275 25.968 1.00 96.81 271 ASN A CA 1
ATOM 2255 C C . ASN A 1 271 ? -11.002 -6.118 26.970 1.00 96.81 271 ASN A C 1
ATOM 2257 O O . ASN A 1 271 ? -10.956 -4.952 26.574 1.00 96.81 271 ASN A O 1
ATOM 2261 N N . ILE A 1 272 ? -11.071 -6.447 28.257 1.00 95.88 272 ILE A N 1
ATOM 2262 C CA . ILE A 1 272 ? -11.059 -5.481 29.352 1.00 95.88 272 ILE A CA 1
ATOM 2263 C C . ILE A 1 272 ? -9.747 -5.657 30.110 1.00 95.88 272 ILE A C 1
ATOM 2265 O O . ILE A 1 272 ? -9.458 -6.732 30.628 1.00 95.88 272 ILE A O 1
ATOM 2269 N N . SER A 1 273 ? -8.961 -4.588 30.186 1.00 95.00 273 SER A N 1
ATOM 2270 C CA . SER A 1 273 ? -7.649 -4.581 30.839 1.00 95.00 273 SER A CA 1
ATOM 2271 C C . SER A 1 273 ? -7.527 -3.399 31.797 1.00 95.00 273 SER A C 1
ATOM 2273 O O . SER A 1 273 ? -8.027 -2.315 31.504 1.00 95.00 273 SER A O 1
ATOM 2275 N N . MET A 1 274 ? -6.857 -3.593 32.931 1.00 95.88 274 MET A N 1
ATOM 2276 C CA . MET A 1 274 ? -6.575 -2.547 33.915 1.00 95.88 274 MET A CA 1
ATOM 2277 C C . MET A 1 274 ? -5.233 -2.836 34.587 1.00 95.88 274 MET A C 1
ATOM 2279 O O . MET A 1 274 ? -4.961 -3.976 34.956 1.00 95.88 274 MET A O 1
ATOM 2283 N N . ASN A 1 275 ? -4.423 -1.799 34.795 1.00 93.94 275 ASN A N 1
ATOM 2284 C CA . ASN A 1 275 ? -3.222 -1.905 35.620 1.00 93.94 275 ASN A CA 1
ATOM 2285 C C . ASN A 1 275 ? -3.608 -1.666 37.084 1.00 93.94 275 ASN A C 1
ATOM 2287 O O . ASN A 1 275 ? -3.985 -0.552 37.446 1.00 93.94 275 ASN A O 1
ATOM 2291 N N . ALA A 1 276 ? -3.533 -2.712 37.907 1.00 94.88 276 ALA A N 1
ATOM 2292 C CA . ALA A 1 276 ? -3.838 -2.653 39.332 1.00 94.88 276 ALA A CA 1
ATOM 2293 C C . ALA A 1 276 ? -2.548 -2.566 40.155 1.00 94.88 276 ALA A C 1
ATOM 2295 O O . ALA A 1 276 ? -1.620 -3.345 39.951 1.00 94.88 276 ALA A O 1
ATOM 2296 N N . SER A 1 277 ? -2.513 -1.639 41.107 1.00 95.81 277 SER A N 1
ATOM 2297 C CA . SER A 1 277 ? -1.408 -1.464 42.064 1.00 95.81 277 SER A CA 1
ATOM 2298 C C . SER A 1 277 ? -1.784 -1.894 43.483 1.00 95.81 277 SER A C 1
ATOM 2300 O O . SER A 1 277 ? -0.933 -1.978 44.363 1.00 95.81 277 SER A O 1
ATOM 2302 N N . SER A 1 278 ? -3.069 -2.150 43.720 1.00 96.69 278 SER A N 1
ATOM 2303 C CA . SER A 1 278 ? -3.617 -2.476 45.029 1.00 96.69 278 SER A CA 1
ATOM 2304 C C . SER A 1 278 ? -4.849 -3.373 44.906 1.00 96.69 278 SER A C 1
ATOM 2306 O O . SER A 1 278 ? -5.514 -3.411 43.870 1.00 96.69 278 SER A O 1
ATOM 2308 N N . ILE A 1 279 ? -5.207 -4.044 46.002 1.00 96.56 279 ILE A N 1
ATOM 2309 C CA . ILE A 1 279 ? -6.447 -4.833 46.098 1.00 96.56 279 ILE A CA 1
ATOM 2310 C C . ILE A 1 279 ? -7.682 -3.946 45.867 1.00 96.56 279 ILE A C 1
ATOM 2312 O O . ILE A 1 279 ? -8.656 -4.388 45.264 1.00 96.56 279 ILE A O 1
ATOM 2316 N N . LYS A 1 280 ? -7.627 -2.672 46.284 1.00 95.38 280 LYS A N 1
ATOM 2317 C CA . LYS A 1 280 ? -8.708 -1.704 46.055 1.00 95.38 280 LYS A CA 1
ATOM 2318 C C . LYS A 1 280 ? -8.964 -1.466 44.566 1.00 95.38 280 LYS A C 1
ATOM 2320 O O . LYS A 1 280 ? -10.123 -1.399 44.179 1.00 95.38 280 LYS A O 1
ATOM 2325 N N . ASP A 1 281 ? -7.916 -1.402 43.739 1.00 93.75 281 ASP A N 1
ATOM 2326 C CA . ASP A 1 281 ? -8.073 -1.257 42.284 1.00 93.75 281 ASP A CA 1
ATOM 2327 C C . ASP A 1 281 ? -8.807 -2.476 41.692 1.00 93.75 281 ASP A C 1
ATOM 2329 O O . ASP A 1 281 ? -9.707 -2.327 40.869 1.00 93.75 281 ASP A O 1
ATOM 233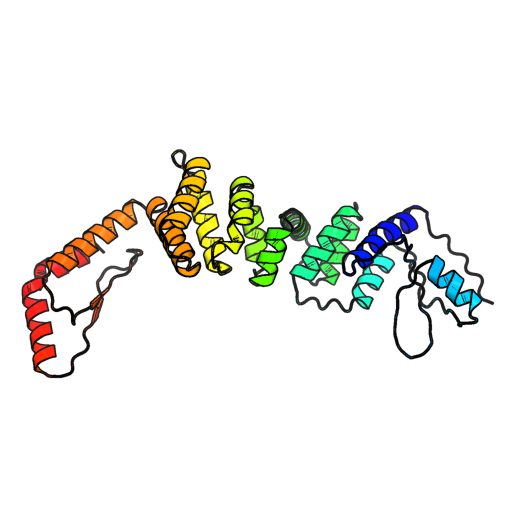3 N N . ILE A 1 282 ? -8.464 -3.692 42.138 1.00 94.50 282 ILE A N 1
ATOM 2334 C CA . ILE A 1 282 ? -9.129 -4.932 41.695 1.00 94.50 282 ILE A CA 1
ATOM 2335 C C . ILE A 1 282 ? -10.605 -4.926 42.108 1.00 94.50 282 ILE A C 1
ATOM 2337 O O . ILE A 1 282 ? -11.470 -5.266 41.300 1.00 94.50 282 ILE A O 1
ATOM 2341 N N . GLN A 1 283 ? -10.897 -4.512 43.342 1.00 94.94 283 GLN A N 1
ATOM 2342 C CA . GLN A 1 283 ? -12.269 -4.408 43.828 1.00 94.94 283 GLN A CA 1
ATOM 2343 C C . GLN A 1 283 ? -13.074 -3.384 43.013 1.00 94.94 283 GLN A C 1
ATOM 2345 O O . GLN A 1 283 ? -14.175 -3.694 42.568 1.00 94.94 283 GLN A O 1
ATOM 2350 N N . GLU A 1 284 ? -12.488 -2.218 42.717 1.00 92.62 284 GLU A N 1
ATOM 2351 C CA . GLU A 1 284 ? -13.080 -1.195 41.846 1.00 92.62 284 GLU A CA 1
ATOM 2352 C C . GLU A 1 284 ? -13.402 -1.755 40.449 1.00 92.62 284 GLU A C 1
ATOM 2354 O O . GLU A 1 284 ? -14.469 -1.472 39.900 1.00 92.62 284 GLU A O 1
ATOM 2359 N N . LEU A 1 285 ? -12.523 -2.577 39.863 1.00 94.19 285 LEU A N 1
ATOM 2360 C CA . LEU A 1 285 ? -12.800 -3.249 38.590 1.00 94.19 285 LEU A CA 1
ATOM 2361 C C . LEU A 1 285 ? -13.990 -4.203 38.700 1.00 94.19 285 LEU A C 1
ATOM 2363 O O . LEU A 1 285 ? -14.892 -4.138 37.868 1.00 94.19 285 LEU A O 1
ATOM 2367 N N . ILE A 1 286 ? -14.009 -5.072 39.714 1.00 95.19 286 ILE A N 1
ATOM 2368 C CA . ILE A 1 286 ? -15.099 -6.035 39.920 1.00 95.19 286 ILE A CA 1
ATOM 2369 C C . ILE A 1 286 ? -16.436 -5.304 40.073 1.00 95.19 286 ILE A C 1
ATOM 2371 O O . ILE A 1 286 ? -17.421 -5.688 39.440 1.00 95.19 286 ILE A O 1
ATOM 2375 N N . ASP A 1 287 ? -16.469 -4.237 40.868 1.00 94.12 287 ASP A N 1
ATOM 2376 C CA . ASP A 1 287 ? -17.683 -3.465 41.120 1.00 94.12 287 ASP A CA 1
ATOM 2377 C C . ASP A 1 287 ? -18.158 -2.743 39.848 1.00 94.12 287 ASP A C 1
ATOM 2379 O O . ASP A 1 287 ? -19.341 -2.811 39.505 1.00 94.12 287 ASP A O 1
ATOM 2383 N N . ASN A 1 288 ? -17.238 -2.152 39.074 1.00 93.94 288 ASN A N 1
ATOM 2384 C CA . ASN A 1 288 ? -17.549 -1.551 37.772 1.00 93.94 288 ASN A CA 1
ATOM 2385 C C . ASN A 1 288 ? -18.104 -2.572 36.770 1.00 93.94 288 ASN A C 1
ATOM 2387 O O . ASN A 1 288 ? -19.053 -2.264 36.044 1.00 93.94 288 ASN A O 1
ATOM 2391 N N . LEU A 1 289 ? -17.527 -3.778 36.717 1.00 94.19 289 LEU A N 1
ATOM 2392 C CA . LEU A 1 289 ? -17.977 -4.852 35.829 1.00 94.19 289 LEU A CA 1
ATOM 2393 C C . LEU A 1 289 ? -19.367 -5.359 36.219 1.00 94.19 289 LEU A C 1
ATOM 2395 O O . LEU A 1 289 ? -20.209 -5.548 35.342 1.00 94.19 289 LEU A O 1
ATOM 2399 N N . LYS A 1 290 ? -19.632 -5.529 37.520 1.00 94.88 290 LYS A N 1
ATOM 2400 C CA . LYS A 1 290 ? -20.958 -5.912 38.028 1.00 94.88 290 LYS A CA 1
ATOM 2401 C C . LYS A 1 290 ? -22.006 -4.855 37.694 1.00 94.88 290 LYS A C 1
ATOM 2403 O O . LYS A 1 290 ? -23.056 -5.188 37.152 1.00 94.88 290 LYS A O 1
ATOM 2408 N N . LEU A 1 291 ? -21.702 -3.582 37.954 1.00 95.31 291 LEU A N 1
ATOM 2409 C CA . LEU A 1 291 ? -22.611 -2.467 37.686 1.00 95.31 291 LEU A CA 1
ATOM 2410 C C . LEU A 1 291 ? -22.947 -2.336 36.190 1.00 95.31 291 LEU A C 1
ATOM 2412 O O . LEU A 1 291 ? -24.083 -2.030 35.833 1.00 95.31 291 LEU A O 1
ATOM 2416 N N . ASN A 1 292 ? -21.984 -2.622 35.308 1.00 95.62 292 ASN A N 1
ATOM 2417 C CA . ASN A 1 292 ? -22.132 -2.479 33.858 1.00 95.62 292 ASN A CA 1
ATOM 2418 C C . ASN A 1 292 ? -22.420 -3.789 33.103 1.00 95.62 292 ASN A C 1
ATOM 2420 O O . ASN A 1 292 ? -22.438 -3.780 31.871 1.00 95.62 292 ASN A O 1
ATOM 2424 N N . GLN A 1 293 ? -22.678 -4.907 33.791 1.00 95.81 293 GLN A N 1
ATOM 2425 C CA . GLN A 1 293 ? -22.768 -6.242 33.182 1.00 95.81 293 GLN A CA 1
ATOM 2426 C C . GLN A 1 293 ? -23.734 -6.306 31.984 1.00 95.81 293 GLN A C 1
ATOM 2428 O O . GLN A 1 293 ? -23.387 -6.842 30.928 1.00 95.81 293 GLN A O 1
ATOM 2433 N N . LYS A 1 294 ? -24.938 -5.731 32.113 1.00 95.19 294 LYS A N 1
ATOM 2434 C CA . LYS A 1 294 ? -25.943 -5.714 31.031 1.00 95.19 294 LYS A CA 1
ATOM 2435 C C . LYS A 1 294 ? -25.466 -4.915 29.816 1.00 95.19 294 LYS A C 1
ATOM 2437 O O . LYS A 1 294 ? -25.586 -5.384 28.688 1.00 95.19 294 LYS A O 1
ATOM 2442 N N . ASN A 1 295 ? -24.881 -3.740 30.042 1.00 95.00 295 ASN A N 1
ATOM 2443 C CA . ASN A 1 295 ? -24.390 -2.885 28.962 1.00 95.00 295 ASN A CA 1
ATOM 2444 C C . ASN A 1 295 ? -23.190 -3.520 28.247 1.00 95.00 295 ASN A C 1
ATOM 2446 O O . ASN A 1 295 ? -23.132 -3.505 27.021 1.00 95.00 295 ASN A O 1
ATOM 2450 N N . LEU A 1 296 ? -22.277 -4.150 28.994 1.00 94.88 296 LEU A N 1
ATOM 2451 C CA . LEU A 1 296 ? -21.159 -4.912 28.430 1.00 94.88 296 LEU A CA 1
ATOM 2452 C C . LEU A 1 296 ? -21.652 -6.099 27.592 1.00 94.88 296 LEU A C 1
ATOM 2454 O O . LEU A 1 296 ? -21.141 -6.324 26.501 1.00 94.88 296 LEU A O 1
ATOM 2458 N N . THR A 1 297 ? -22.692 -6.803 28.049 1.00 95.06 297 THR A N 1
ATOM 2459 C CA . THR A 1 297 ? -23.323 -7.891 27.280 1.00 95.06 297 THR A CA 1
ATOM 2460 C C . THR A 1 297 ? -23.911 -7.371 25.966 1.00 95.06 297 THR A C 1
ATOM 2462 O O . THR A 1 297 ? -23.711 -7.973 24.913 1.00 95.06 297 THR A O 1
ATOM 2465 N N . ASN A 1 298 ? -24.579 -6.214 25.994 1.00 94.25 298 ASN A N 1
ATOM 2466 C CA . ASN A 1 298 ? -25.102 -5.579 24.784 1.00 94.25 298 ASN A CA 1
ATOM 2467 C C . ASN A 1 298 ? -23.986 -5.186 23.809 1.00 94.25 298 ASN A C 1
ATOM 2469 O O . ASN A 1 298 ? -24.145 -5.383 22.609 1.00 94.25 298 ASN A O 1
ATOM 2473 N N . ILE A 1 299 ? -22.858 -4.675 24.309 1.00 94.38 299 ILE A N 1
ATOM 2474 C CA . ILE A 1 299 ? -21.694 -4.338 23.479 1.00 94.38 299 ILE A CA 1
ATOM 2475 C C . ILE A 1 299 ? -21.088 -5.599 22.851 1.00 94.38 299 ILE A C 1
ATOM 2477 O O . ILE A 1 299 ? -20.792 -5.591 21.661 1.00 94.38 299 ILE A O 1
ATOM 2481 N N . ILE A 1 300 ? -20.960 -6.695 23.605 1.00 94.50 300 ILE A N 1
ATOM 2482 C CA . ILE A 1 300 ? -20.478 -7.985 23.079 1.00 94.50 300 ILE A CA 1
ATOM 2483 C C . ILE A 1 300 ? -21.395 -8.514 21.968 1.00 94.50 300 ILE A C 1
ATOM 2485 O O . ILE A 1 300 ? -20.919 -9.111 21.014 1.00 94.50 300 ILE A O 1
ATOM 2489 N N . ASN A 1 301 ? -22.704 -8.277 22.055 1.00 93.31 301 ASN A N 1
ATOM 2490 C CA . ASN A 1 301 ? -23.644 -8.672 21.001 1.00 93.31 301 ASN A CA 1
ATOM 2491 C C . ASN A 1 301 ? -23.578 -7.773 19.753 1.00 93.31 301 ASN A C 1
ATOM 2493 O O . ASN A 1 301 ? -24.134 -8.129 18.713 1.00 93.31 301 ASN A O 1
ATOM 2497 N N . GLN A 1 302 ? -22.947 -6.599 19.858 1.00 89.56 302 GLN A N 1
ATOM 2498 C CA . GLN A 1 302 ? -22.696 -5.699 18.732 1.00 89.56 302 GLN A CA 1
ATOM 2499 C C . GLN A 1 302 ? -21.365 -5.990 18.025 1.00 89.56 302 GLN A C 1
ATOM 2501 O O . GLN A 1 302 ? -21.220 -5.563 16.871 1.00 89.56 302 GLN A O 1
ATOM 2506 N N . THR A 1 303 ? -20.424 -6.670 18.699 1.00 85.94 303 THR A N 1
ATOM 2507 C CA . THR A 1 303 ? -19.174 -7.169 18.108 1.00 85.94 303 THR A CA 1
ATOM 2508 C C . THR A 1 303 ? -19.382 -8.487 17.376 1.00 85.94 303 THR A C 1
ATOM 2510 O O . THR A 1 303 ? -18.724 -8.638 16.329 1.00 85.94 303 THR A O 1
#